Protein AF-A0A7C3M016-F1 (afdb_monomer_lite)

Radius of gyration: 26.87 Å; chains: 1; bounding box: 71×55×70 Å

pLDDT: mean 76.45, std 14.5, range [28.98, 94.62]

Secondary structure (DSSP, 8-state):
---SS-S------HHHHHHHHHHHH-SEE-HHHHHHHH---HHHHHHHHHHHHHTTSEEEES-GGG-EEEE---SS---EEEEEEETTEEEEEEEEETTEEEEEE-TT--SPPPTT--TTS-EEESS--HHHHTTSPPHHHHHHHHTT-SSGGGGGGG-TT-SSSEEEEEGGGGGG-------PPPHHHHHHHHH-S----S----EEES-HHHHTT--SS---S--SSS----EEEETTTTEEEE--

Foldseek 3Di:
DPDPDPPDPPPDDPVLVLQLVVCVVVQKDDLVVSCVVSVDDSVRVVVSLVVCVVVVQWDWDDDDPPIMIGGGDDDPQDQFKKQKDFLNHGQWIWTDGPQKIWTAGDPPDPDDDDPPGDNVDGDMDSADDPVQVVQAADDPNNVVQCVVPVHRVVCQQVDDCRPHRIHIDRPVCVVVDDDPPPPPQDCVRCVCVVVPPDPPCPDQQAAEPEDVCLVVVVDPDQQDPDGDPDRDHDWDADPVRRYIYGDD

Sequence (248 aa):
MHIYAQLTRSKMNQIETIILEFFENYPEAKIADIIEQTGIARRTLQKYLKLLVEQENLEVHGQGRGRYYRRVYQNKEELSHLAVLKNEMLIGKLTYGNGSYQFNYDKNYQGVDLLELSRASNNFSATLYPIFENLLPEYERRRKLLNNFSDPASILPTLDNVQGDFKFIPYYELFKYKSSQETRPVWHTVKHHILSENSYPNLWEYRLDISDEILEERSQEEHSSLSGYQHKIDIHVDFEKGVITEAK

Structure (mmCIF, N/CA/C/O backbone):
data_AF-A0A7C3M016-F1
#
_entry.id   AF-A0A7C3M016-F1
#
loop_
_atom_site.group_PDB
_atom_site.id
_atom_site.type_symbol
_atom_site.label_atom_id
_atom_site.label_alt_id
_atom_site.label_comp_id
_atom_site.label_asym_id
_atom_site.label_entity_id
_atom_site.label_seq_id
_atom_site.pdbx_PDB_ins_code
_atom_site.Cartn_x
_atom_site.Cartn_y
_atom_site.Cartn_z
_atom_site.occupancy
_atom_site.B_iso_or_equiv
_atom_site.auth_seq_id
_atom_site.auth_comp_id
_atom_site.auth_asym_id
_atom_site.auth_atom_id
_atom_site.pdbx_PDB_model_num
ATOM 1 N N . MET A 1 1 ? -6.875 33.046 -17.328 1.00 34.88 1 MET A N 1
ATOM 2 C CA . MET A 1 1 ? -5.404 33.074 -17.502 1.00 34.88 1 MET A CA 1
ATOM 3 C C . MET A 1 1 ? -4.986 31.673 -17.912 1.00 34.88 1 MET A C 1
ATOM 5 O O . MET A 1 1 ? -5.008 30.771 -17.091 1.00 34.88 1 MET A O 1
ATOM 9 N N . HIS A 1 2 ? -4.818 31.461 -19.214 1.00 37.59 2 HIS A N 1
ATOM 10 C CA . HIS A 1 2 ? -4.848 30.145 -19.861 1.00 37.59 2 HIS A CA 1
ATOM 11 C C . HIS A 1 2 ? -3.683 30.034 -20.850 1.00 37.59 2 HIS A C 1
ATOM 13 O O . HIS A 1 2 ? -3.869 29.855 -22.046 1.00 37.59 2 HIS A O 1
ATOM 19 N N . ILE A 1 3 ? -2.472 30.273 -20.352 1.00 36.03 3 ILE A N 1
ATOM 20 C CA . ILE A 1 3 ? -1.226 30.233 -21.121 1.00 36.03 3 ILE A CA 1
ATOM 21 C C . ILE A 1 3 ? -0.143 29.794 -20.125 1.00 36.03 3 ILE A C 1
ATOM 23 O O . ILE A 1 3 ? -0.121 30.338 -19.026 1.00 36.03 3 ILE A O 1
ATOM 27 N N . TYR A 1 4 ? 0.704 28.833 -20.515 1.00 28.98 4 TYR A N 1
ATOM 28 C CA . TYR A 1 4 ? 1.822 28.201 -19.773 1.00 28.98 4 TYR A CA 1
ATOM 29 C C . TYR A 1 4 ? 1.637 26.775 -19.219 1.00 28.98 4 TYR A C 1
ATOM 31 O O . TYR A 1 4 ? 2.109 26.462 -18.135 1.00 28.98 4 TYR A O 1
ATOM 39 N N . ALA A 1 5 ? 1.075 25.859 -20.015 1.00 29.66 5 ALA A N 1
ATOM 40 C CA . ALA A 1 5 ? 1.340 24.420 -19.831 1.00 29.66 5 ALA A CA 1
ATOM 41 C C . ALA A 1 5 ? 1.473 23.643 -21.162 1.00 29.66 5 ALA A C 1
ATOM 43 O O . ALA A 1 5 ? 1.118 22.472 -21.248 1.00 29.66 5 ALA A O 1
ATOM 44 N N . GLN A 1 6 ? 1.972 24.291 -22.224 1.00 31.69 6 GLN A N 1
ATOM 45 C CA . GLN A 1 6 ? 2.247 23.651 -23.528 1.00 31.69 6 GLN A CA 1
ATOM 46 C C . GLN A 1 6 ? 3.712 23.764 -24.002 1.00 31.69 6 GLN A C 1
ATOM 48 O O . GLN A 1 6 ? 4.013 23.582 -25.175 1.00 31.69 6 GLN A O 1
ATOM 53 N N . LEU A 1 7 ? 4.659 23.989 -23.096 1.00 30.70 7 LEU A N 1
ATOM 54 C CA . LEU A 1 7 ? 6.104 23.980 -23.368 1.00 30.70 7 LEU A CA 1
ATOM 55 C C . LEU A 1 7 ? 6.722 23.185 -22.208 1.00 30.70 7 LEU A C 1
ATOM 57 O O . LEU A 1 7 ? 6.627 23.651 -21.085 1.00 30.70 7 LEU A O 1
ATOM 61 N N . THR A 1 8 ? 7.243 21.961 -22.306 1.00 34.06 8 THR A N 1
ATOM 62 C CA . THR A 1 8 ? 7.981 21.268 -23.368 1.00 34.06 8 THR A CA 1
ATOM 63 C C . THR A 1 8 ? 7.910 19.747 -23.124 1.00 34.06 8 THR A C 1
ATOM 65 O O . THR A 1 8 ? 8.694 19.212 -22.346 1.00 34.06 8 THR A O 1
ATOM 68 N N . ARG A 1 9 ? 7.033 19.002 -23.812 1.00 39.75 9 ARG A N 1
ATOM 69 C CA . ARG A 1 9 ? 7.288 17.567 -24.055 1.00 39.75 9 ARG A CA 1
ATOM 70 C C . ARG A 1 9 ? 8.176 17.479 -25.291 1.00 39.75 9 ARG A C 1
ATOM 72 O O . ARG A 1 9 ? 7.687 17.349 -26.411 1.00 39.75 9 ARG A O 1
ATOM 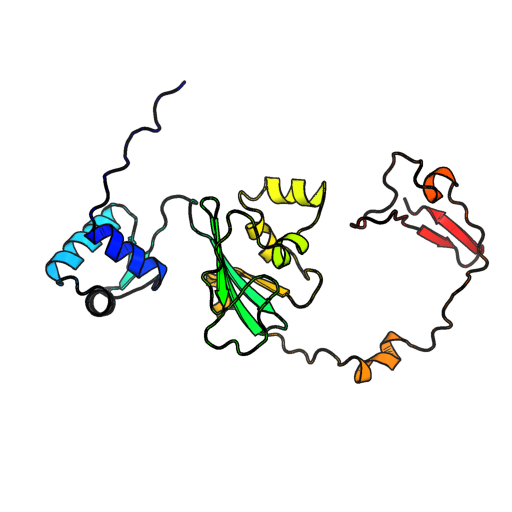79 N N . SER A 1 10 ? 9.487 17.611 -25.088 1.00 45.97 10 SER A N 1
ATOM 80 C CA . SER A 1 10 ? 10.438 17.110 -26.080 1.00 45.97 10 SER A CA 1
ATOM 81 C C . SER A 1 10 ? 10.132 15.625 -26.267 1.00 45.97 10 SER A C 1
ATOM 83 O O . SER A 1 10 ? 9.980 14.894 -25.290 1.00 45.97 10 SER A O 1
ATOM 85 N N . LYS A 1 11 ? 9.947 15.187 -27.510 1.00 53.50 11 LYS A N 1
ATOM 86 C CA . LYS A 1 11 ? 9.684 13.786 -27.839 1.00 53.50 11 LYS A CA 1
ATOM 87 C C . LYS A 1 11 ? 10.933 12.995 -27.422 1.00 53.50 11 LYS A C 1
ATOM 89 O O . LYS A 1 11 ? 11.939 13.069 -28.124 1.00 53.50 11 LYS A O 1
ATOM 94 N N . MET A 1 12 ? 10.895 12.337 -26.258 1.00 65.19 12 MET A N 1
ATOM 95 C CA . MET A 1 12 ? 12.036 11.576 -25.734 1.00 65.19 12 MET A CA 1
ATOM 96 C C . MET A 1 12 ? 12.528 10.586 -26.784 1.00 65.19 12 MET A C 1
ATOM 98 O O . MET A 1 12 ? 11.742 9.939 -27.484 1.00 65.19 12 MET A O 1
ATOM 102 N N . ASN A 1 13 ? 13.844 10.503 -26.920 1.00 79.88 13 ASN A N 1
ATOM 103 C CA . ASN A 1 13 ? 14.476 9.587 -27.848 1.00 79.88 13 ASN A CA 1
ATOM 104 C C . ASN A 1 13 ? 14.293 8.146 -27.348 1.00 79.88 13 ASN A C 1
ATOM 106 O O . ASN A 1 13 ? 14.403 7.889 -26.154 1.00 79.88 13 ASN A O 1
ATOM 110 N N . GLN A 1 14 ? 14.101 7.192 -28.260 1.00 75.25 14 GLN A N 1
ATOM 111 C CA . GLN A 1 14 ? 13.980 5.767 -27.936 1.00 75.25 14 GLN A CA 1
ATOM 112 C C . GLN A 1 14 ? 15.115 5.261 -27.026 1.00 75.25 14 GLN A C 1
ATOM 114 O O . GLN A 1 14 ? 14.880 4.444 -26.143 1.00 75.25 14 GLN A O 1
ATOM 119 N N . ILE A 1 15 ? 16.339 5.774 -27.195 1.00 75.06 15 ILE A N 1
ATOM 120 C CA . ILE A 1 15 ? 17.484 5.398 -26.350 1.00 75.06 15 ILE A CA 1
ATOM 121 C C . ILE A 1 15 ? 17.369 5.986 -24.934 1.00 75.06 15 ILE A C 1
ATOM 123 O O . ILE A 1 15 ? 17.751 5.325 -23.974 1.00 75.06 15 ILE A O 1
ATOM 127 N N . GLU A 1 16 ? 16.828 7.198 -24.785 1.00 78.56 16 GLU A N 1
ATOM 128 C CA . GLU A 1 16 ? 16.560 7.795 -23.468 1.00 78.56 16 GLU A CA 1
ATOM 129 C C . GLU A 1 16 ? 15.500 6.979 -22.726 1.00 78.56 16 GLU A C 1
ATOM 131 O O . GLU A 1 16 ? 15.692 6.662 -21.558 1.00 78.56 16 GLU A O 1
ATOM 136 N N . THR A 1 17 ? 14.435 6.567 -23.422 1.00 73.12 17 THR A N 1
ATOM 137 C CA . THR A 1 17 ? 13.380 5.708 -22.869 1.00 73.12 17 THR A CA 1
ATOM 138 C C . THR A 1 17 ? 13.932 4.371 -22.380 1.00 73.12 17 THR A C 1
ATOM 140 O O . THR A 1 17 ? 13.703 4.024 -21.230 1.00 73.12 17 THR A O 1
ATOM 143 N N . ILE A 1 18 ? 14.732 3.672 -23.194 1.00 75.38 18 ILE A N 1
ATOM 144 C CA . ILE A 1 18 ? 15.345 2.386 -22.808 1.00 75.38 18 ILE A CA 1
ATOM 145 C C . ILE A 1 18 ? 16.229 2.538 -21.562 1.00 75.38 18 ILE A C 1
ATOM 147 O O . ILE A 1 18 ? 16.220 1.682 -20.680 1.00 75.38 18 ILE A O 1
ATOM 151 N N . ILE A 1 19 ? 17.004 3.625 -21.473 1.00 81.25 19 ILE A N 1
ATOM 152 C CA . ILE A 1 19 ? 17.857 3.875 -20.305 1.00 81.25 19 ILE A CA 1
ATOM 153 C C . ILE A 1 19 ? 16.999 4.147 -19.067 1.00 81.25 19 ILE A C 1
ATOM 155 O O . ILE A 1 19 ? 17.292 3.596 -18.011 1.00 81.25 19 ILE A O 1
ATOM 159 N N . LEU A 1 20 ? 15.947 4.962 -19.173 1.00 78.19 20 LEU A N 1
ATOM 160 C CA . LEU A 1 20 ? 15.069 5.227 -18.032 1.00 78.19 20 LEU A CA 1
ATOM 161 C C . LEU A 1 20 ? 14.315 3.970 -17.582 1.00 78.19 20 LEU A C 1
ATOM 163 O O . LEU A 1 20 ? 14.327 3.681 -16.394 1.00 78.19 20 LEU A O 1
ATOM 167 N N . GLU A 1 21 ? 13.773 3.171 -18.504 1.00 72.12 21 GLU A N 1
ATOM 168 C CA . GLU A 1 21 ? 13.127 1.881 -18.200 1.00 72.12 21 GLU A CA 1
ATOM 169 C C . GLU A 1 21 ? 14.071 0.899 -17.490 1.00 72.12 21 GLU A C 1
ATOM 171 O O . GLU A 1 21 ? 13.662 0.162 -16.590 1.00 72.12 21 GLU A O 1
ATOM 176 N N . PHE A 1 22 ? 15.355 0.900 -17.855 1.00 80.00 22 PHE A N 1
ATOM 177 C CA . PHE A 1 22 ? 16.368 0.151 -17.118 1.00 80.00 22 PHE A CA 1
ATOM 178 C C . PHE A 1 22 ? 16.464 0.636 -15.659 1.00 80.00 22 PHE A C 1
ATOM 180 O O . PHE A 1 22 ? 16.466 -0.182 -14.737 1.00 80.00 22 PHE A O 1
ATOM 187 N N . PHE A 1 23 ? 16.487 1.952 -15.435 1.00 79.12 23 PHE A N 1
ATOM 188 C CA . PHE A 1 23 ? 16.574 2.536 -14.094 1.00 79.12 23 PHE A CA 1
ATOM 189 C C . PHE A 1 23 ? 15.311 2.341 -13.241 1.00 79.12 23 PHE A C 1
ATOM 191 O O . PHE A 1 23 ? 15.422 2.337 -12.017 1.00 79.12 23 PHE A O 1
ATOM 198 N N . GLU A 1 24 ? 14.147 2.084 -13.846 1.00 74.88 24 GLU A N 1
ATOM 199 C CA . GLU A 1 24 ? 12.937 1.683 -13.104 1.00 74.88 24 GLU A CA 1
ATOM 200 C C . GLU A 1 24 ? 13.112 0.326 -12.394 1.00 74.88 24 GLU A C 1
ATOM 202 O O . GLU A 1 24 ? 12.513 0.063 -11.350 1.00 74.88 24 GLU A O 1
ATOM 207 N N . ASN A 1 25 ? 13.968 -0.545 -12.938 1.00 67.06 25 ASN A N 1
ATOM 208 C CA . ASN A 1 25 ? 14.280 -1.854 -12.360 1.00 67.06 25 ASN A CA 1
ATOM 209 C C . ASN A 1 25 ? 15.568 -1.839 -11.525 1.00 67.06 25 ASN A C 1
ATOM 211 O O . ASN A 1 25 ? 15.701 -2.610 -10.572 1.00 67.06 25 ASN A O 1
ATOM 215 N N . TYR A 1 26 ? 16.501 -0.947 -11.864 1.00 77.12 26 TYR A N 1
ATOM 216 C CA . TYR A 1 26 ? 17.800 -0.793 -11.215 1.00 77.12 26 TYR A CA 1
ATOM 217 C C . TYR A 1 26 ? 18.040 0.687 -10.887 1.00 77.12 26 TYR A C 1
ATOM 219 O O . TYR A 1 26 ? 18.714 1.374 -11.654 1.00 77.12 26 TYR A O 1
ATOM 227 N N . PRO A 1 27 ? 17.520 1.195 -9.750 1.00 71.25 27 PRO A N 1
ATOM 228 C CA . PRO A 1 27 ? 17.538 2.629 -9.427 1.00 71.25 27 PRO A CA 1
ATOM 229 C C . PRO A 1 27 ? 18.934 3.264 -9.387 1.00 71.25 27 PRO A C 1
ATOM 231 O O . PRO A 1 27 ? 19.075 4.480 -9.535 1.00 71.25 27 PRO A O 1
ATOM 234 N N . GLU A 1 28 ? 19.967 2.438 -9.206 1.00 84.31 28 GLU A N 1
ATOM 235 C CA . GLU A 1 28 ? 21.375 2.808 -9.264 1.00 84.31 28 GLU A CA 1
ATOM 236 C C . GLU A 1 28 ? 22.153 1.796 -10.103 1.00 84.31 28 GLU A C 1
ATOM 238 O O . GLU A 1 28 ? 21.994 0.587 -9.929 1.00 84.31 28 GLU A O 1
ATOM 243 N N . ALA A 1 29 ? 23.029 2.277 -10.986 1.00 85.12 29 ALA A N 1
ATOM 244 C CA . ALA A 1 29 ? 23.825 1.397 -11.836 1.00 85.12 29 ALA A CA 1
ATOM 245 C C . ALA A 1 29 ? 25.117 2.043 -12.337 1.00 85.12 29 ALA A C 1
ATOM 247 O O . ALA A 1 29 ? 25.223 3.265 -12.513 1.00 85.12 29 ALA A O 1
ATOM 248 N N . LYS A 1 30 ? 26.118 1.206 -12.625 1.00 92.50 30 LYS A N 1
ATOM 249 C CA . LYS A 1 30 ? 27.329 1.616 -13.342 1.00 92.50 30 LYS A CA 1
ATOM 250 C C . LYS A 1 30 ? 27.130 1.434 -14.841 1.00 92.50 30 LYS A C 1
ATOM 252 O O . LYS A 1 30 ? 26.299 0.668 -15.309 1.00 92.50 30 LYS A O 1
ATOM 257 N N . ILE A 1 31 ? 27.988 2.094 -15.617 1.00 90.38 31 ILE A N 1
ATOM 258 C CA . ILE A 1 31 ? 27.998 1.973 -17.084 1.00 90.38 31 ILE A CA 1
ATOM 259 C C . ILE A 1 31 ? 28.119 0.512 -17.542 1.00 90.38 31 ILE A C 1
ATOM 261 O O . ILE A 1 31 ? 27.524 0.160 -18.551 1.00 90.38 31 ILE A O 1
ATOM 265 N N . ALA A 1 32 ? 28.890 -0.320 -16.834 1.00 88.56 32 ALA A N 1
ATOM 266 C CA . ALA A 1 32 ? 29.048 -1.731 -17.187 1.00 88.56 32 ALA A CA 1
ATOM 267 C C . ALA A 1 32 ? 27.707 -2.480 -17.128 1.00 88.56 32 ALA A C 1
ATOM 269 O O . ALA A 1 32 ? 27.329 -3.103 -18.115 1.00 88.56 32 ALA A O 1
ATOM 270 N N . ASP A 1 33 ? 26.971 -2.308 -16.028 1.00 87.06 33 ASP A N 1
ATOM 271 C CA . ASP A 1 33 ? 25.685 -2.966 -15.778 1.00 87.06 33 ASP A CA 1
ATOM 272 C C . ASP A 1 33 ? 24.633 -2.530 -16.810 1.00 87.06 33 ASP A C 1
ATOM 274 O O . ASP A 1 33 ? 23.901 -3.349 -17.362 1.00 87.06 33 ASP A O 1
ATOM 278 N N . ILE A 1 34 ? 24.611 -1.234 -17.147 1.00 86.94 34 ILE A N 1
ATOM 279 C CA . ILE A 1 34 ? 23.687 -0.699 -18.154 1.00 86.94 34 ILE A CA 1
ATOM 280 C C . ILE A 1 34 ? 24.013 -1.269 -19.541 1.00 86.94 34 ILE A C 1
ATOM 282 O O . ILE A 1 34 ? 23.100 -1.636 -20.275 1.00 86.94 34 ILE A O 1
ATOM 286 N N . ILE A 1 35 ? 25.294 -1.366 -19.926 1.00 87.62 35 ILE A N 1
ATOM 287 C CA . ILE A 1 35 ? 25.694 -1.933 -21.230 1.00 87.62 35 ILE A CA 1
ATOM 288 C C . ILE A 1 35 ? 25.286 -3.401 -21.327 1.00 87.62 35 ILE A C 1
ATOM 290 O O . ILE A 1 35 ? 24.755 -3.809 -22.357 1.00 87.62 35 ILE A O 1
ATOM 294 N N . GLU A 1 36 ? 25.536 -4.176 -20.273 1.00 84.62 36 GLU A N 1
ATOM 295 C CA . GLU A 1 36 ? 25.228 -5.606 -20.234 1.00 84.62 36 GLU A CA 1
ATOM 296 C C . GLU A 1 36 ? 23.729 -5.868 -20.414 1.00 84.62 36 GLU A C 1
ATOM 298 O O . GLU A 1 36 ? 23.350 -6.748 -21.181 1.00 84.62 36 GLU A O 1
ATOM 303 N N . GLN A 1 37 ? 22.881 -5.063 -19.770 1.00 78.25 37 GLN A N 1
ATOM 304 C CA . GLN A 1 37 ? 21.431 -5.276 -19.760 1.00 78.25 37 GLN A CA 1
ATOM 305 C C . GLN A 1 37 ? 20.693 -4.612 -20.930 1.00 78.25 37 GLN A C 1
ATOM 307 O O . GLN A 1 37 ? 19.668 -5.116 -21.376 1.00 78.25 37 GLN A O 1
ATOM 312 N N . THR A 1 38 ? 21.192 -3.486 -21.449 1.00 78.31 38 THR A N 1
ATOM 313 C CA . THR A 1 38 ? 20.514 -2.741 -22.532 1.00 78.31 38 THR A CA 1
ATOM 314 C C . THR A 1 38 ? 21.109 -2.995 -23.917 1.00 78.31 38 THR A C 1
ATOM 316 O O . THR A 1 38 ? 20.499 -2.638 -24.923 1.00 78.31 38 THR A O 1
ATOM 319 N N . GLY A 1 39 ? 22.323 -3.552 -24.002 1.00 80.38 39 GLY A N 1
ATOM 320 C CA . GLY A 1 39 ? 23.049 -3.740 -25.263 1.00 80.38 39 GLY A CA 1
ATOM 321 C C . GLY A 1 39 ? 23.492 -2.436 -25.945 1.00 80.38 39 GLY A C 1
ATOM 322 O O . GLY A 1 39 ? 24.003 -2.463 -27.068 1.00 80.38 39 GLY A O 1
ATOM 323 N N . ILE A 1 40 ? 23.319 -1.276 -25.300 1.00 84.94 40 ILE A N 1
ATOM 324 C CA . ILE A 1 40 ? 23.659 0.026 -25.880 1.00 84.94 40 ILE A CA 1
ATOM 325 C C . ILE A 1 40 ? 25.183 0.187 -25.939 1.00 84.94 40 ILE A C 1
ATOM 327 O O . ILE A 1 40 ? 25.893 0.066 -24.940 1.00 84.94 40 ILE A O 1
ATOM 331 N N . ALA A 1 41 ? 25.706 0.548 -27.114 1.00 89.31 41 ALA A N 1
ATOM 332 C CA . ALA A 1 41 ? 27.132 0.802 -27.292 1.00 89.31 41 ALA A CA 1
ATOM 333 C C . ALA A 1 41 ? 27.642 1.902 -26.340 1.00 89.31 41 ALA A C 1
ATOM 335 O O . ALA A 1 41 ? 27.052 2.979 -26.232 1.00 89.31 41 ALA A O 1
ATOM 336 N N . ARG A 1 42 ? 28.802 1.675 -25.709 1.00 89.19 42 ARG A N 1
ATOM 337 C CA . ARG A 1 42 ? 29.361 2.537 -24.647 1.00 89.19 42 ARG A CA 1
ATOM 338 C C . ARG A 1 42 ? 29.385 4.030 -24.982 1.00 89.19 42 ARG A C 1
ATOM 340 O O . ARG A 1 42 ? 29.038 4.851 -24.139 1.00 89.19 42 ARG A O 1
ATOM 347 N N . ARG A 1 43 ? 29.794 4.389 -26.203 1.00 89.38 43 ARG A N 1
ATOM 348 C CA . ARG A 1 43 ? 29.878 5.791 -26.650 1.00 89.38 43 ARG A CA 1
ATOM 349 C C . ARG A 1 43 ? 28.495 6.444 -26.740 1.00 89.38 43 ARG A C 1
ATOM 351 O O . ARG A 1 43 ? 28.337 7.600 -26.359 1.00 89.38 43 ARG A O 1
ATOM 358 N N . THR A 1 44 ? 27.506 5.688 -27.209 1.00 84.19 44 THR A N 1
ATOM 359 C CA . THR A 1 44 ? 26.103 6.103 -27.281 1.00 84.19 44 THR A CA 1
ATOM 360 C C . THR A 1 44 ? 25.531 6.257 -25.877 1.00 84.19 44 THR A C 1
ATOM 362 O O . THR A 1 44 ? 25.010 7.319 -25.551 1.00 84.19 44 THR A O 1
ATOM 365 N N . LEU A 1 45 ? 25.732 5.267 -25.006 1.00 89.62 45 LEU A N 1
ATOM 366 C CA . LEU A 1 45 ? 25.275 5.318 -23.619 1.00 89.62 45 LEU A CA 1
ATOM 367 C C . LEU A 1 45 ? 25.849 6.530 -22.869 1.00 89.62 45 LEU A C 1
ATOM 369 O O . LEU A 1 45 ? 25.107 7.260 -22.229 1.00 89.62 45 LEU A O 1
ATOM 373 N N . GLN A 1 46 ? 27.150 6.803 -22.986 1.00 92.75 46 GLN A N 1
ATOM 374 C CA . GLN A 1 46 ? 27.774 7.960 -22.331 1.00 92.75 46 GLN A CA 1
ATOM 375 C C . GLN A 1 46 ? 27.182 9.298 -22.786 1.00 92.75 46 GLN A C 1
ATOM 377 O O . GLN A 1 46 ? 27.010 10.195 -21.962 1.00 92.75 46 GLN A O 1
ATOM 382 N N . LYS A 1 47 ? 26.857 9.429 -24.079 1.00 93.19 47 LYS A N 1
ATOM 383 C CA . LYS A 1 47 ? 26.177 10.612 -24.616 1.00 93.19 47 LYS A CA 1
ATOM 384 C C . LYS A 1 47 ? 24.806 10.789 -23.960 1.00 93.19 47 LYS A C 1
ATOM 386 O O . LYS A 1 47 ? 24.513 11.877 -23.478 1.00 93.19 47 LYS A O 1
ATOM 391 N N . TYR A 1 48 ? 23.990 9.737 -23.927 1.00 89.81 48 TYR A N 1
ATOM 392 C CA . TYR A 1 48 ? 22.626 9.821 -23.400 1.00 89.81 48 TYR A CA 1
ATOM 393 C C . TYR A 1 48 ? 22.567 9.906 -21.876 1.00 89.81 48 TYR A C 1
ATOM 395 O O . TYR A 1 48 ? 21.750 10.650 -21.360 1.00 89.81 48 TYR A O 1
ATOM 403 N N . LEU A 1 49 ? 23.482 9.268 -21.144 1.00 91.69 49 LEU A N 1
ATOM 404 C CA . LEU A 1 49 ? 23.617 9.484 -19.701 1.00 91.69 49 LEU A CA 1
ATOM 405 C C . LEU A 1 49 ? 23.976 10.937 -19.386 1.00 91.69 49 LEU A C 1
ATOM 407 O O . LEU A 1 49 ? 23.467 11.491 -18.423 1.00 91.69 49 LEU A O 1
ATOM 411 N N . LYS A 1 50 ? 24.834 11.571 -20.196 1.00 92.81 50 LYS A N 1
ATOM 412 C CA . LYS A 1 50 ? 25.136 12.997 -20.035 1.00 92.81 50 LYS A CA 1
ATOM 413 C C . LYS A 1 50 ? 23.887 13.855 -20.258 1.00 92.81 50 LYS A C 1
ATOM 415 O O . LYS A 1 50 ? 23.616 14.712 -19.430 1.00 92.81 50 LYS A O 1
ATOM 420 N N . LEU A 1 51 ? 23.129 13.586 -21.323 1.00 89.31 51 LEU A N 1
ATOM 421 C CA . LEU A 1 51 ? 21.874 14.289 -21.617 1.00 89.31 51 LEU A CA 1
ATOM 422 C C . LEU A 1 51 ? 20.842 14.107 -20.500 1.00 89.31 51 LEU A C 1
ATOM 424 O O . LEU A 1 51 ? 20.265 15.084 -20.048 1.00 89.31 51 LEU A O 1
ATOM 428 N N . LEU A 1 52 ? 20.654 12.881 -20.010 1.00 84.81 52 LEU A N 1
ATOM 429 C CA . LEU A 1 52 ? 19.717 12.582 -18.927 1.00 84.81 52 LEU A CA 1
ATOM 430 C C . LEU A 1 52 ? 20.134 13.231 -17.599 1.00 84.81 52 LEU A C 1
ATOM 432 O O . LEU A 1 52 ? 19.269 13.611 -16.823 1.00 84.81 52 LEU A O 1
ATOM 436 N N . VAL A 1 53 ? 21.434 13.404 -17.344 1.00 88.12 53 VAL A N 1
ATOM 437 C CA . VAL A 1 53 ? 21.923 14.181 -16.191 1.00 88.12 53 VAL A CA 1
ATOM 438 C C . VAL A 1 53 ? 21.691 15.681 -16.389 1.00 88.12 53 VAL A C 1
ATOM 440 O O . VAL A 1 53 ? 21.261 16.357 -15.465 1.00 88.12 53 VAL A O 1
ATOM 443 N N . GLU A 1 54 ? 21.941 16.212 -17.590 1.00 88.69 54 GLU A N 1
ATOM 444 C CA . GLU A 1 54 ? 21.660 17.618 -17.934 1.00 88.69 54 GLU A CA 1
ATOM 445 C C . GLU A 1 54 ? 20.157 17.945 -17.873 1.00 88.69 54 GLU A C 1
ATOM 447 O O . GLU A 1 54 ? 19.786 19.071 -17.565 1.00 88.69 54 GLU A O 1
ATOM 452 N N . GLN A 1 55 ? 19.301 16.957 -18.141 1.00 79.94 55 GLN A N 1
ATOM 453 C CA . GLN A 1 55 ? 17.845 17.028 -17.991 1.00 79.94 55 GLN A CA 1
ATOM 454 C C . GLN A 1 55 ? 17.377 16.754 -16.551 1.00 79.94 55 GLN A C 1
ATOM 456 O O . GLN A 1 55 ? 16.180 16.650 -16.333 1.00 79.94 55 GLN A O 1
ATOM 461 N N . GLU A 1 56 ? 18.298 16.564 -15.600 1.00 80.00 56 GLU A N 1
ATOM 462 C CA . GLU A 1 56 ? 18.051 16.162 -14.203 1.00 80.00 56 GLU A CA 1
ATOM 463 C C . GLU A 1 56 ? 17.138 14.925 -14.046 1.00 80.00 56 GLU A C 1
ATOM 465 O O . GLU A 1 56 ? 16.482 14.725 -13.033 1.00 80.00 56 GLU A O 1
ATOM 470 N N . ASN A 1 57 ? 17.148 14.032 -15.038 1.00 71.50 57 ASN A N 1
ATOM 471 C CA . ASN A 1 57 ? 16.552 12.702 -14.942 1.00 71.50 57 ASN A CA 1
ATOM 472 C C . ASN A 1 57 ? 17.472 11.701 -14.228 1.00 71.50 57 ASN A C 1
ATOM 474 O O . ASN A 1 57 ? 17.006 10.661 -13.762 1.00 71.50 57 ASN A O 1
ATOM 478 N N . LEU A 1 58 ? 18.777 11.976 -14.163 1.00 83.62 58 LEU A N 1
ATOM 479 C CA . LEU A 1 58 ? 19.771 11.160 -13.470 1.00 83.62 58 LEU A CA 1
ATOM 480 C C . LEU A 1 58 ? 20.738 12.043 -12.669 1.00 83.62 58 LEU A C 1
ATOM 482 O O . LEU A 1 58 ? 21.097 13.138 -13.088 1.00 83.62 58 LEU A O 1
ATOM 486 N N . GLU A 1 59 ? 21.259 11.502 -11.578 1.00 85.38 59 GLU A N 1
ATOM 487 C CA . GLU A 1 59 ? 22.345 12.063 -10.781 1.00 85.38 59 GLU A CA 1
ATOM 488 C C . GLU A 1 59 ? 23.610 11.222 -10.948 1.00 85.38 59 GLU A C 1
ATOM 490 O O . GLU A 1 59 ? 23.564 10.016 -11.204 1.00 85.38 59 GLU A O 1
ATOM 495 N N . VAL A 1 60 ? 24.768 11.866 -10.804 1.00 90.44 60 VAL A N 1
ATOM 496 C CA . VAL A 1 60 ? 26.074 11.205 -10.874 1.00 90.44 60 VAL A CA 1
ATOM 497 C C . VAL A 1 60 ? 26.681 11.149 -9.486 1.00 90.44 60 VAL A C 1
ATOM 499 O O . VAL A 1 60 ? 26.886 12.181 -8.850 1.00 90.44 60 VAL A O 1
ATOM 502 N N . HIS A 1 61 ? 27.084 9.954 -9.069 1.00 83.38 61 HIS A N 1
ATOM 503 C CA . HIS A 1 61 ? 27.773 9.738 -7.806 1.00 83.38 61 HIS A CA 1
ATOM 504 C C . HIS A 1 61 ? 29.109 9.013 -8.013 1.00 83.38 61 HIS A C 1
ATOM 506 O O . HIS A 1 61 ? 29.295 8.239 -8.956 1.00 83.38 61 HIS A O 1
ATOM 512 N N . GLY A 1 62 ? 30.057 9.266 -7.107 1.00 82.50 62 GLY A N 1
ATOM 513 C CA . GLY A 1 62 ? 31.406 8.696 -7.152 1.00 82.50 62 GLY A CA 1
ATOM 514 C C . GLY A 1 62 ? 32.323 9.313 -8.220 1.00 82.50 62 GLY A C 1
ATOM 515 O O . GLY A 1 62 ? 31.931 10.181 -8.999 1.00 82.50 62 GLY A O 1
ATOM 516 N N . GLN A 1 63 ? 33.583 8.864 -8.254 1.00 74.62 63 GLN A N 1
ATOM 517 C CA . GLN A 1 63 ? 34.606 9.338 -9.197 1.00 74.62 63 GLN A CA 1
ATOM 518 C C . GLN A 1 63 ? 35.395 8.177 -9.825 1.00 74.62 63 GLN A C 1
ATOM 520 O O . GLN A 1 63 ? 35.541 7.099 -9.242 1.00 74.62 63 GLN A O 1
ATOM 525 N N . GLY A 1 64 ? 35.913 8.391 -11.040 1.00 74.38 64 GLY A N 1
ATOM 526 C CA . GLY A 1 64 ? 36.750 7.417 -11.748 1.00 74.38 64 GLY A CA 1
ATOM 527 C C . GLY A 1 64 ? 36.056 6.066 -11.964 1.00 74.38 64 GLY A C 1
ATOM 528 O O . GLY A 1 64 ? 34.979 5.999 -12.554 1.00 74.38 64 GLY A O 1
ATOM 529 N N . ARG A 1 65 ? 36.675 4.977 -11.484 1.00 72.00 65 ARG A N 1
ATOM 530 C CA . ARG A 1 65 ? 36.133 3.603 -11.577 1.00 72.00 65 ARG A CA 1
ATOM 531 C C . ARG A 1 65 ? 34.923 3.353 -10.665 1.00 72.00 65 ARG A C 1
ATOM 533 O O . ARG A 1 65 ? 34.213 2.375 -10.870 1.00 72.00 65 ARG A O 1
ATOM 540 N N . GLY A 1 66 ? 34.691 4.221 -9.679 1.00 77.38 66 GLY A N 1
ATOM 541 C CA . GLY A 1 66 ? 33.552 4.152 -8.761 1.00 77.38 66 GLY A CA 1
ATOM 542 C C . GLY A 1 66 ? 32.343 4.973 -9.207 1.00 77.38 66 GLY A C 1
ATOM 543 O O . GLY A 1 66 ? 31.417 5.125 -8.422 1.00 77.38 66 GLY A O 1
ATOM 544 N N . ARG A 1 67 ? 32.354 5.536 -10.423 1.00 85.12 67 ARG A N 1
ATOM 545 C CA . ARG A 1 67 ? 31.254 6.363 -10.929 1.00 85.12 67 ARG A CA 1
ATOM 546 C C . ARG A 1 67 ? 30.012 5.514 -11.219 1.00 85.12 67 ARG A C 1
ATOM 548 O O . ARG A 1 67 ? 30.091 4.569 -12.006 1.00 85.12 67 ARG A O 1
ATOM 555 N N . TYR A 1 68 ? 28.883 5.894 -10.636 1.00 88.00 68 TYR A N 1
ATOM 556 C CA . TYR A 1 68 ? 27.566 5.312 -10.887 1.00 88.00 68 TYR A CA 1
ATOM 557 C C . TYR A 1 68 ? 26.521 6.412 -11.084 1.00 88.00 68 TYR A C 1
ATOM 559 O O . TYR A 1 68 ? 26.771 7.588 -10.807 1.00 88.00 68 TYR A O 1
ATOM 567 N N . TYR A 1 69 ? 25.381 6.020 -11.636 1.00 88.50 69 TYR A N 1
ATOM 568 C CA . TYR A 1 69 ? 24.268 6.901 -11.954 1.00 88.50 69 TYR A CA 1
ATOM 569 C C . TYR A 1 69 ? 23.059 6.468 -11.135 1.00 88.50 69 TYR A C 1
ATOM 571 O O . TYR A 1 69 ? 22.862 5.268 -10.936 1.00 88.50 69 TYR A O 1
ATOM 579 N N . ARG A 1 70 ? 22.282 7.438 -10.660 1.00 82.12 70 ARG A N 1
ATOM 580 C CA . ARG A 1 70 ? 21.046 7.227 -9.902 1.00 82.12 70 ARG A CA 1
ATOM 581 C C . ARG A 1 70 ? 19.895 7.924 -10.609 1.00 82.12 70 ARG A C 1
ATOM 583 O O . ARG A 1 70 ? 20.087 9.022 -11.123 1.00 82.12 70 ARG A O 1
ATOM 590 N N . ARG A 1 71 ? 18.713 7.315 -10.629 1.00 80.56 71 ARG A N 1
ATOM 591 C CA . ARG A 1 71 ? 17.500 7.953 -11.157 1.00 80.56 71 ARG A CA 1
ATOM 592 C C . ARG A 1 71 ? 17.065 9.134 -10.286 1.00 80.56 71 ARG A C 1
ATOM 594 O O . ARG A 1 71 ? 16.959 8.993 -9.073 1.00 80.56 71 ARG A O 1
ATOM 601 N N . VAL A 1 72 ? 16.810 10.276 -10.922 1.00 67.31 72 VAL A N 1
ATOM 602 C CA . VAL A 1 72 ? 16.263 11.489 -10.300 1.00 67.31 72 VAL A CA 1
ATOM 603 C C . VAL A 1 72 ? 14.899 11.745 -10.898 1.00 67.31 72 VAL A C 1
ATOM 605 O O . VAL A 1 72 ? 14.761 11.870 -12.110 1.00 67.31 72 VAL A O 1
ATOM 608 N N . TYR A 1 73 ? 13.883 11.804 -10.057 1.00 59.28 73 TYR A N 1
ATOM 609 C CA . TYR A 1 73 ? 12.511 11.970 -10.494 1.00 59.28 73 TYR A CA 1
ATOM 610 C C . TYR A 1 73 ? 12.132 13.452 -10.384 1.00 59.28 73 TYR A C 1
ATOM 612 O O . TYR A 1 73 ? 11.908 13.992 -9.301 1.00 59.28 73 TYR A O 1
ATOM 620 N N . GLN A 1 74 ? 12.123 14.142 -11.525 1.00 49.94 74 GLN A N 1
ATOM 621 C CA . GLN A 1 74 ? 11.606 15.502 -11.625 1.00 49.94 74 GLN A CA 1
ATOM 622 C C . GLN A 1 74 ? 10.078 15.449 -11.714 1.00 49.94 74 GLN A C 1
ATOM 624 O O . GLN A 1 74 ? 9.531 14.975 -12.706 1.00 49.94 74 GLN A O 1
ATOM 629 N N . ASN A 1 75 ? 9.413 15.990 -10.694 1.00 44.91 75 ASN A N 1
ATOM 630 C CA . ASN A 1 75 ? 7.969 15.960 -10.429 1.00 44.91 75 ASN A CA 1
ATOM 631 C C . ASN A 1 75 ? 7.458 14.662 -9.787 1.00 44.91 75 ASN A C 1
ATOM 633 O O . ASN A 1 75 ? 7.665 13.564 -10.290 1.00 44.91 75 ASN A O 1
ATOM 637 N N . LYS A 1 76 ? 6.699 14.841 -8.696 1.00 42.72 76 LYS A N 1
ATOM 638 C CA . LYS A 1 76 ? 5.843 13.855 -8.013 1.00 42.72 76 LYS A CA 1
ATOM 639 C C . LYS A 1 76 ? 4.704 13.331 -8.918 1.00 42.72 76 LYS A C 1
ATOM 641 O O . LYS A 1 76 ? 3.534 13.412 -8.561 1.00 42.72 76 LYS A O 1
ATOM 646 N N . GLU A 1 77 ? 5.036 12.801 -10.086 1.00 46.47 77 GLU A N 1
ATOM 647 C CA . GLU A 1 77 ? 4.189 11.903 -10.887 1.00 46.47 77 GLU A CA 1
ATOM 648 C C . GLU A 1 77 ? 4.852 10.513 -10.942 1.00 46.47 77 GLU A C 1
ATOM 650 O O . GLU A 1 77 ? 4.859 9.816 -11.956 1.00 46.47 77 GLU A O 1
ATOM 655 N N . GLU A 1 78 ? 5.472 10.133 -9.821 1.00 56.69 78 GLU A N 1
ATOM 656 C CA . GLU A 1 78 ? 6.125 8.850 -9.614 1.00 56.69 78 GLU A CA 1
ATOM 657 C C . GLU A 1 78 ? 5.073 7.766 -9.414 1.00 56.69 78 GLU A C 1
ATOM 659 O O . GLU A 1 78 ? 4.203 7.863 -8.540 1.00 56.69 78 GLU A O 1
ATOM 664 N N . LEU A 1 79 ? 5.204 6.689 -10.188 1.00 63.88 79 LEU A N 1
ATOM 665 C CA . LEU A 1 79 ? 4.672 5.412 -9.753 1.00 63.88 79 LEU A CA 1
ATOM 666 C C . LEU A 1 79 ? 5.260 5.124 -8.369 1.00 63.88 79 LEU A C 1
ATOM 668 O O . LEU A 1 79 ? 6.453 4.892 -8.203 1.00 63.88 79 LEU A O 1
ATOM 672 N N . SER A 1 80 ? 4.407 5.178 -7.363 1.00 82.62 80 SER A N 1
ATOM 673 C CA . SER A 1 80 ? 4.747 4.872 -5.991 1.00 82.62 80 SER A CA 1
ATOM 674 C C . SER A 1 80 ? 4.774 3.362 -5.799 1.00 82.62 80 SER A C 1
ATOM 676 O O . SER A 1 80 ? 4.076 2.600 -6.476 1.00 82.62 80 SER A O 1
ATOM 678 N N . HIS A 1 81 ? 5.612 2.912 -4.870 1.00 87.94 81 HIS A N 1
ATOM 679 C CA . HIS A 1 81 ? 5.863 1.498 -4.644 1.00 87.94 81 HIS A CA 1
ATOM 680 C C . HIS A 1 81 ? 5.760 1.153 -3.166 1.00 87.94 81 HIS A C 1
ATOM 682 O O . HIS A 1 81 ? 6.489 1.702 -2.338 1.00 87.94 81 HIS A O 1
ATOM 688 N N . LEU A 1 82 ? 4.922 0.171 -2.852 1.00 91.12 82 LEU A N 1
ATOM 689 C CA . LEU A 1 82 ? 4.791 -0.402 -1.520 1.00 91.12 82 LEU A CA 1
ATOM 690 C C . LEU A 1 82 ? 5.210 -1.865 -1.549 1.00 91.12 82 LEU A C 1
ATOM 692 O O . LEU A 1 82 ? 4.746 -2.651 -2.376 1.00 91.12 82 LEU A O 1
ATOM 696 N N . ALA A 1 83 ? 6.078 -2.234 -0.618 1.00 90.44 83 ALA A N 1
ATOM 697 C CA . ALA A 1 83 ? 6.249 -3.615 -0.218 1.00 90.44 83 ALA A CA 1
ATOM 698 C C . ALA A 1 83 ? 5.006 -4.036 0.571 1.00 90.44 83 ALA A C 1
ATOM 700 O O . ALA A 1 83 ? 4.625 -3.369 1.535 1.00 90.44 83 ALA A O 1
ATOM 701 N N . VAL A 1 84 ? 4.383 -5.133 0.153 1.00 92.62 84 VAL A N 1
ATOM 702 C CA . VAL A 1 84 ? 3.238 -5.732 0.835 1.00 92.62 84 VAL A CA 1
ATOM 703 C C . VAL A 1 84 ? 3.743 -6.934 1.607 1.00 92.62 84 VAL A C 1
ATOM 705 O O . VAL A 1 84 ? 4.282 -7.882 1.029 1.00 92.62 84 VAL A O 1
ATOM 708 N N . LEU A 1 85 ? 3.577 -6.887 2.920 1.00 89.25 85 LEU A N 1
ATOM 709 C CA . LEU A 1 85 ? 3.908 -7.971 3.823 1.00 89.25 85 LEU A CA 1
ATOM 710 C C . LEU A 1 85 ? 2.625 -8.564 4.392 1.00 89.25 85 LEU A C 1
ATOM 712 O O . LEU A 1 85 ? 1.672 -7.840 4.669 1.00 89.25 85 LEU A O 1
ATOM 716 N N . LYS A 1 86 ? 2.618 -9.880 4.588 1.00 86.62 86 LYS A N 1
ATOM 717 C CA . LYS A 1 86 ? 1.576 -10.605 5.313 1.00 86.62 86 LYS A CA 1
ATOM 718 C C . LYS A 1 86 ? 2.246 -11.515 6.330 1.00 86.62 86 LYS A C 1
ATOM 720 O O . LYS A 1 86 ? 3.107 -12.300 5.949 1.00 86.62 86 LYS A O 1
ATOM 725 N N . ASN A 1 87 ? 1.872 -11.427 7.604 1.00 81.56 87 ASN A N 1
ATOM 726 C CA . ASN A 1 87 ? 2.538 -12.166 8.687 1.00 81.56 87 ASN A CA 1
ATOM 727 C C . ASN A 1 87 ? 4.057 -11.934 8.715 1.00 81.56 87 ASN A C 1
ATOM 729 O O . ASN A 1 87 ? 4.835 -12.881 8.792 1.00 81.56 87 ASN A O 1
ATOM 733 N N . GLU A 1 88 ? 4.477 -10.670 8.593 1.00 82.62 88 GLU A N 1
ATOM 734 C CA . GLU A 1 88 ? 5.891 -10.256 8.531 1.00 82.62 88 GLU A CA 1
ATOM 735 C C . GLU A 1 88 ? 6.690 -10.853 7.346 1.00 82.62 88 GLU A C 1
ATOM 737 O O . GLU A 1 88 ? 7.897 -10.641 7.232 1.00 82.62 88 GLU A O 1
ATOM 742 N N . MET A 1 89 ? 6.034 -11.579 6.433 1.00 84.69 89 MET A N 1
ATOM 743 C CA . MET A 1 89 ? 6.624 -12.130 5.217 1.00 84.69 89 MET A CA 1
ATOM 744 C C . MET A 1 89 ? 6.309 -11.217 4.038 1.00 84.69 89 MET A C 1
ATOM 746 O O . MET A 1 89 ? 5.147 -10.899 3.792 1.00 84.69 89 MET A O 1
ATOM 750 N N . LEU A 1 90 ? 7.333 -10.827 3.279 1.00 89.12 90 LEU A N 1
ATOM 751 C CA . LEU A 1 90 ? 7.144 -10.131 2.010 1.00 89.12 90 LEU A CA 1
ATOM 752 C C . LEU A 1 90 ? 6.390 -11.043 1.037 1.00 89.12 90 LEU A C 1
ATOM 754 O O . LEU A 1 90 ? 6.875 -12.118 0.688 1.00 89.12 90 LEU A O 1
ATOM 758 N N . ILE A 1 91 ? 5.213 -10.604 0.600 1.00 91.75 91 ILE A N 1
ATOM 759 C CA . ILE A 1 91 ? 4.396 -11.349 -0.361 1.00 91.75 91 ILE A CA 1
ATOM 760 C C . ILE A 1 91 ? 4.459 -10.753 -1.766 1.00 91.75 91 ILE A C 1
ATOM 762 O O . ILE A 1 91 ? 4.238 -11.470 -2.739 1.00 91.75 91 ILE A O 1
ATOM 766 N N . GLY A 1 92 ? 4.761 -9.458 -1.895 1.00 91.69 92 GLY A N 1
ATOM 767 C CA . GLY A 1 92 ? 4.817 -8.792 -3.191 1.00 91.69 92 GLY A CA 1
ATOM 768 C C . GLY A 1 92 ? 5.000 -7.281 -3.131 1.00 91.69 92 GLY A C 1
ATOM 769 O O . GLY A 1 92 ? 5.226 -6.693 -2.072 1.00 91.69 92 GLY A O 1
ATOM 770 N N . LYS A 1 93 ? 4.905 -6.659 -4.305 1.00 93.81 93 LYS A N 1
ATOM 771 C CA . LYS A 1 93 ? 5.046 -5.224 -4.552 1.00 93.81 93 LYS A CA 1
ATOM 772 C C . LYS A 1 93 ? 3.753 -4.685 -5.161 1.00 93.81 93 LYS A C 1
ATOM 774 O O . LYS A 1 93 ? 3.336 -5.148 -6.224 1.00 93.81 93 LYS A O 1
ATOM 779 N N . LEU A 1 94 ? 3.162 -3.687 -4.509 1.00 94.62 94 LEU A N 1
ATOM 780 C CA . LEU A 1 94 ? 2.086 -2.864 -5.053 1.00 94.62 94 LEU A CA 1
ATOM 781 C C . LEU A 1 94 ? 2.698 -1.601 -5.667 1.00 94.62 94 LEU A C 1
ATOM 783 O O . LEU A 1 94 ? 3.349 -0.819 -4.978 1.00 94.62 94 LEU A O 1
ATOM 787 N N . THR A 1 95 ? 2.484 -1.410 -6.960 1.00 91.44 95 THR A N 1
ATOM 788 C CA . THR A 1 95 ? 2.836 -0.199 -7.699 1.00 91.44 95 THR A CA 1
ATOM 789 C C . THR A 1 95 ? 1.561 0.573 -8.000 1.00 91.44 95 THR A C 1
ATOM 791 O O . THR A 1 95 ? 0.586 -0.030 -8.445 1.00 91.44 95 THR A O 1
ATOM 794 N N . TYR A 1 96 ? 1.552 1.882 -7.779 1.00 87.31 96 TYR A N 1
ATOM 795 C CA . TYR A 1 96 ? 0.388 2.720 -8.058 1.00 87.31 96 TYR A CA 1
ATOM 796 C C . TYR A 1 96 ? 0.792 4.124 -8.498 1.00 87.31 96 TYR A C 1
ATOM 798 O O . TYR A 1 96 ? 1.869 4.601 -8.157 1.00 87.31 96 TYR A O 1
ATOM 806 N N . GLY A 1 97 ? -0.065 4.780 -9.268 1.00 78.06 97 GLY A N 1
ATOM 807 C CA . GLY A 1 97 ? 0.174 6.104 -9.838 1.00 78.06 97 GLY A CA 1
ATOM 808 C C . GLY A 1 97 ? -0.297 6.167 -11.288 1.00 78.06 97 GLY A C 1
ATOM 809 O O . GLY A 1 97 ? -0.568 5.142 -11.919 1.00 78.06 97 GLY A O 1
ATOM 810 N N . ASN A 1 98 ? -0.437 7.381 -11.824 1.00 69.19 98 ASN A N 1
ATOM 811 C CA . ASN A 1 98 ? -0.924 7.615 -13.191 1.00 69.19 98 ASN A CA 1
ATOM 812 C C . ASN A 1 98 ? -2.285 6.948 -13.497 1.00 69.19 98 ASN A C 1
ATOM 814 O O . ASN A 1 98 ? -2.546 6.555 -14.632 1.00 69.19 98 ASN A O 1
ATOM 818 N N . GLY A 1 99 ? -3.153 6.808 -12.486 1.00 70.38 99 GLY A N 1
ATOM 819 C CA . GLY A 1 99 ? -4.485 6.206 -12.627 1.00 70.38 99 GLY A CA 1
ATOM 820 C C . GLY A 1 99 ? -4.487 4.682 -12.784 1.00 70.38 99 GLY A C 1
ATOM 821 O O . GLY A 1 99 ? -5.451 4.127 -13.307 1.00 70.38 99 GLY A O 1
ATOM 822 N N . SER A 1 100 ? -3.412 4.003 -12.375 1.00 80.31 100 SER A N 1
ATOM 823 C CA . SER A 1 100 ? -3.308 2.546 -12.458 1.00 80.31 100 SER A CA 1
ATOM 824 C C . SER A 1 100 ? -2.647 1.936 -11.227 1.00 80.31 100 SER A C 1
ATOM 826 O O . SER A 1 100 ? -1.825 2.568 -10.561 1.00 80.31 100 SER A O 1
ATOM 828 N N . TYR A 1 101 ? -2.995 0.681 -10.966 1.00 87.69 101 TYR A N 1
ATOM 829 C CA . TYR A 1 101 ? -2.465 -0.162 -9.905 1.00 87.69 101 TYR A CA 1
ATOM 830 C C . TYR A 1 101 ? -1.931 -1.451 -10.513 1.00 87.69 101 TYR A C 1
ATOM 832 O O . TYR A 1 101 ? -2.596 -2.091 -11.326 1.00 87.69 101 TYR A O 1
ATOM 840 N N . GLN A 1 102 ? -0.757 -1.882 -10.071 1.00 91.88 102 GLN A N 1
ATOM 841 C CA . GLN A 1 102 ? -0.150 -3.144 -10.468 1.00 91.88 102 GLN A CA 1
ATOM 842 C C . GLN A 1 102 ? 0.339 -3.893 -9.234 1.00 91.88 102 GLN A C 1
ATOM 844 O O . GLN A 1 102 ? 1.025 -3.317 -8.392 1.00 91.88 102 GLN A O 1
ATOM 849 N N . PHE A 1 103 ? 0.029 -5.184 -9.139 1.00 94.31 103 PHE A N 1
ATOM 850 C CA . PHE A 1 103 ? 0.538 -6.031 -8.063 1.00 94.31 103 PHE A CA 1
ATOM 851 C C . PHE A 1 103 ? 1.379 -7.183 -8.611 1.00 94.31 103 PHE A C 1
ATOM 853 O O . PHE A 1 103 ? 0.923 -7.974 -9.437 1.00 94.31 103 PHE A O 1
ATOM 860 N N . ASN A 1 104 ? 2.608 -7.302 -8.114 1.00 92.56 104 ASN A N 1
ATOM 861 C CA . ASN A 1 104 ? 3.517 -8.385 -8.474 1.00 92.56 104 ASN A CA 1
ATOM 862 C C . ASN A 1 104 ? 3.906 -9.163 -7.220 1.00 92.56 104 ASN A C 1
ATOM 864 O O . ASN A 1 104 ? 4.401 -8.573 -6.261 1.00 92.56 104 ASN A O 1
ATOM 868 N N . TYR A 1 105 ? 3.720 -10.482 -7.237 1.00 92.75 105 TYR A N 1
ATOM 869 C CA . TYR A 1 105 ? 4.188 -11.344 -6.154 1.00 92.75 105 TYR A CA 1
ATOM 870 C C . TYR A 1 105 ? 5.714 -11.338 -6.055 1.00 92.75 105 TYR A C 1
ATOM 872 O O . TYR A 1 105 ? 6.419 -11.257 -7.065 1.00 92.75 105 TYR A O 1
ATOM 880 N N . ASP A 1 106 ? 6.224 -11.464 -4.832 1.00 89.56 106 ASP A N 1
ATOM 8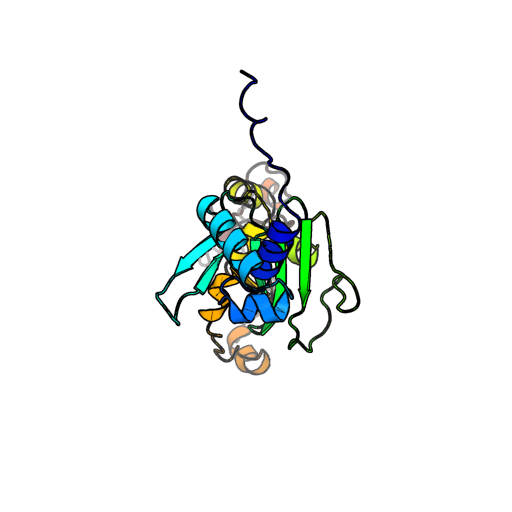81 C CA . ASP A 1 106 ? 7.646 -11.695 -4.613 1.00 89.56 106 ASP A CA 1
ATOM 882 C C . ASP A 1 106 ? 8.034 -13.071 -5.164 1.00 89.56 106 ASP A C 1
ATOM 884 O O . ASP A 1 106 ? 7.318 -14.059 -4.981 1.00 89.56 106 ASP A O 1
ATOM 888 N N . LYS A 1 107 ? 9.192 -13.153 -5.827 1.00 86.06 107 LYS A N 1
ATOM 889 C CA . LYS A 1 107 ? 9.665 -14.397 -6.458 1.00 86.06 107 LYS A CA 1
ATOM 890 C C . LYS A 1 107 ? 9.888 -15.522 -5.444 1.00 86.06 107 LYS A C 1
ATOM 892 O O . LYS A 1 107 ? 9.814 -16.692 -5.811 1.00 86.06 107 LYS A O 1
ATOM 897 N N . ASN A 1 108 ? 10.163 -15.176 -4.188 1.00 83.88 108 ASN A N 1
ATOM 898 C CA . ASN A 1 108 ? 10.429 -16.128 -3.117 1.00 83.88 108 ASN A CA 1
ATOM 899 C C . ASN A 1 108 ? 9.173 -16.465 -2.306 1.00 83.88 108 ASN A C 1
ATOM 901 O O . ASN A 1 108 ? 9.209 -17.389 -1.493 1.00 83.88 108 ASN A O 1
ATOM 905 N N . TYR A 1 109 ? 8.056 -15.764 -2.516 1.00 85.44 109 TYR A N 1
ATOM 906 C CA . TYR A 1 109 ? 6.813 -16.073 -1.826 1.00 85.44 109 TYR A CA 1
ATOM 907 C C . TYR A 1 109 ? 6.227 -17.383 -2.363 1.00 85.44 109 TYR A C 1
ATOM 909 O O . TYR A 1 109 ? 5.892 -17.479 -3.538 1.00 85.44 109 TYR A O 1
ATOM 917 N N . GLN A 1 110 ? 6.046 -18.397 -1.515 1.00 83.12 110 GLN A N 1
ATOM 918 C CA . GLN A 1 110 ? 5.486 -19.713 -1.893 1.00 83.12 110 GLN A CA 1
ATOM 919 C C . GLN A 1 110 ? 4.068 -19.946 -1.343 1.00 83.12 110 GLN A C 1
ATOM 921 O O . GLN A 1 110 ? 3.543 -21.052 -1.420 1.00 83.12 110 GLN A O 1
ATOM 926 N N . GLY A 1 111 ? 3.455 -18.921 -0.742 1.00 81.38 111 GLY A N 1
ATOM 927 C CA . GLY A 1 111 ? 2.109 -19.030 -0.183 1.00 81.38 111 GLY A CA 1
ATOM 928 C C . GLY A 1 111 ? 1.000 -18.986 -1.236 1.00 81.38 111 GLY A C 1
ATOM 929 O O . GLY A 1 111 ? 1.247 -18.968 -2.440 1.00 81.38 111 GLY A O 1
ATOM 930 N N . VAL A 1 112 ? -0.243 -18.960 -0.767 1.00 84.69 112 VAL A N 1
ATOM 931 C CA . VAL A 1 112 ? -1.430 -18.955 -1.631 1.00 84.69 112 VAL A CA 1
ATOM 932 C C . VAL A 1 112 ? -1.626 -17.580 -2.269 1.00 84.69 112 VAL A C 1
ATOM 934 O O . VAL A 1 112 ? -1.316 -16.556 -1.655 1.00 84.69 112 VAL A O 1
ATOM 937 N N . ASP A 1 113 ? -2.167 -17.565 -3.481 1.00 86.50 113 ASP A N 1
ATOM 938 C CA . ASP A 1 113 ? -2.585 -16.343 -4.157 1.00 86.50 113 ASP A CA 1
ATOM 939 C C . ASP A 1 113 ? -3.628 -15.595 -3.308 1.00 86.50 113 ASP A C 1
ATOM 941 O O . ASP A 1 113 ? -4.538 -16.179 -2.713 1.00 86.50 113 ASP A O 1
ATOM 945 N N . LEU A 1 114 ? -3.462 -14.280 -3.225 1.00 87.62 114 LEU A N 1
ATOM 946 C CA . LEU A 1 114 ? -4.460 -13.358 -2.718 1.00 87.62 114 LEU A CA 1
ATOM 947 C C . LEU A 1 114 ? -5.703 -13.389 -3.615 1.00 87.62 114 LEU A C 1
ATOM 949 O O . LEU A 1 114 ? -5.620 -13.585 -4.827 1.00 87.62 114 LEU A O 1
ATOM 953 N N . LEU A 1 115 ? -6.861 -13.158 -2.998 1.00 82.44 115 LEU A N 1
ATOM 954 C CA . LEU A 1 115 ? -8.139 -13.088 -3.698 1.00 82.44 115 LEU A CA 1
ATOM 955 C C . LEU A 1 115 ? -8.051 -12.085 -4.863 1.00 82.44 115 LEU A C 1
ATOM 957 O O . LEU A 1 115 ? -7.570 -10.971 -4.670 1.00 82.44 115 LEU A O 1
ATOM 961 N N . GLU A 1 116 ? -8.488 -12.508 -6.055 1.00 82.75 116 GLU A N 1
ATOM 962 C CA . GLU A 1 116 ? -8.481 -11.723 -7.308 1.00 82.75 116 GLU A CA 1
ATOM 963 C C . GLU A 1 116 ? -7.098 -11.317 -7.856 1.00 82.75 116 GLU A C 1
ATOM 965 O O . GLU A 1 116 ? -7.012 -10.618 -8.864 1.00 82.75 116 GLU A O 1
ATOM 970 N N . LEU A 1 117 ? -6.006 -11.799 -7.259 1.00 89.19 117 LEU A N 1
ATOM 971 C CA . LEU A 1 117 ? -4.637 -11.521 -7.692 1.00 89.19 117 LEU A CA 1
ATOM 972 C C . LEU A 1 117 ? -3.931 -12.836 -8.015 1.00 89.19 117 LEU A C 1
ATOM 974 O O . LEU A 1 117 ? -3.450 -13.515 -7.112 1.00 89.19 117 LEU A O 1
ATOM 978 N N . SER A 1 118 ? -3.821 -13.198 -9.292 1.00 86.50 118 SER A N 1
ATOM 979 C CA . SER A 1 118 ? -3.186 -14.464 -9.682 1.00 86.50 118 SER A CA 1
ATOM 980 C C . SER A 1 118 ? -1.715 -14.279 -10.056 1.00 86.50 118 SER A C 1
ATOM 982 O O . SER A 1 118 ? -1.331 -13.280 -10.668 1.00 86.50 118 SER A O 1
ATOM 984 N N . ARG A 1 119 ? -0.869 -15.259 -9.724 1.00 83.81 119 ARG A N 1
ATOM 985 C CA . ARG A 1 119 ? 0.541 -15.296 -10.175 1.00 83.81 119 ARG A CA 1
ATOM 986 C C . ARG A 1 119 ? 0.695 -15.561 -11.669 1.00 83.81 119 ARG A C 1
ATOM 988 O O . ARG A 1 119 ? 1.722 -15.218 -12.245 1.00 83.81 119 ARG A O 1
ATOM 995 N N . ALA A 1 120 ? -0.292 -16.214 -12.278 1.00 76.88 120 ALA A N 1
ATOM 996 C CA . ALA A 1 120 ? -0.274 -16.593 -13.689 1.00 76.88 120 ALA A CA 1
ATOM 997 C C . ALA A 1 120 ? -0.699 -15.443 -14.619 1.00 76.88 120 ALA A C 1
ATOM 999 O O . ALA A 1 120 ? -0.610 -15.570 -15.839 1.00 76.88 120 ALA A O 1
ATOM 1000 N N . SER A 1 121 ? -1.172 -14.330 -14.052 1.00 76.06 121 SER A N 1
ATOM 1001 C CA . SER A 1 121 ? -1.716 -13.186 -14.775 1.00 76.06 121 SER A CA 1
ATOM 1002 C C . SER A 1 121 ? -0.981 -11.899 -14.432 1.00 76.06 121 SER A C 1
ATOM 1004 O O . SER A 1 121 ? -0.497 -11.701 -13.320 1.00 76.06 121 SER A O 1
ATOM 1006 N N . ASN A 1 122 ? -0.970 -10.978 -15.390 1.00 75.94 122 ASN A N 1
ATOM 1007 C CA . ASN A 1 122 ? -0.573 -9.604 -15.132 1.00 75.94 122 ASN A CA 1
ATOM 1008 C C . ASN A 1 122 ? -1.675 -8.920 -14.315 1.00 75.94 122 ASN A C 1
ATOM 1010 O O . ASN A 1 122 ? -2.738 -8.615 -14.854 1.00 75.94 122 ASN A O 1
ATOM 1014 N N . ASN A 1 123 ? -1.434 -8.684 -13.026 1.00 86.00 123 ASN A N 1
ATOM 1015 C CA . ASN A 1 123 ? -2.399 -7.994 -12.173 1.00 86.00 123 ASN A CA 1
ATOM 1016 C C . ASN A 1 123 ? -2.262 -6.487 -12.398 1.00 86.00 123 ASN A C 1
ATOM 1018 O O . ASN A 1 123 ? -1.386 -5.849 -11.808 1.00 86.00 123 ASN A O 1
ATOM 1022 N N . PHE A 1 124 ? -3.106 -5.950 -13.279 1.00 84.44 124 PHE A N 1
ATOM 1023 C CA . PHE A 1 124 ? -3.294 -4.519 -13.505 1.00 84.44 124 PHE A CA 1
ATOM 1024 C C . PHE A 1 124 ? -4.750 -4.145 -13.257 1.00 84.44 124 PHE A C 1
ATOM 1026 O O . PHE A 1 124 ? -5.660 -4.877 -13.642 1.00 84.44 124 PHE A O 1
ATOM 1033 N N . SER A 1 125 ? -4.966 -2.977 -12.666 1.00 81.50 125 SER A N 1
ATOM 1034 C CA . SER A 1 125 ? -6.294 -2.443 -12.395 1.00 81.50 125 SER A CA 1
ATOM 1035 C C . SER A 1 125 ? -6.295 -0.919 -12.487 1.00 81.50 125 SER A C 1
ATOM 1037 O O . SER A 1 125 ? -5.291 -0.273 -12.198 1.00 81.50 125 SER A O 1
ATOM 1039 N N . ALA A 1 126 ? -7.426 -0.335 -12.886 1.00 75.81 126 ALA A N 1
ATOM 1040 C CA . ALA A 1 126 ? -7.642 1.115 -12.841 1.00 75.81 126 ALA A CA 1
ATOM 1041 C C . ALA A 1 126 ? -8.027 1.607 -11.432 1.00 75.81 126 ALA A C 1
ATOM 1043 O O . ALA A 1 126 ? -7.933 2.793 -11.133 1.00 75.81 126 ALA A O 1
ATOM 1044 N N . THR A 1 127 ? -8.455 0.693 -10.560 1.00 85.38 127 THR A N 1
ATOM 1045 C CA . THR A 1 127 ? -8.830 0.963 -9.167 1.00 85.38 127 THR A CA 1
ATOM 1046 C C . THR A 1 127 ? -8.002 0.107 -8.220 1.00 85.38 127 THR A C 1
ATOM 1048 O O . THR A 1 127 ? -7.513 -0.960 -8.605 1.00 85.38 127 THR A O 1
ATOM 1051 N N . LEU A 1 128 ? -7.859 0.544 -6.969 1.00 88.81 128 LEU A N 1
ATOM 1052 C CA . LEU A 1 128 ? -7.191 -0.261 -5.955 1.00 88.81 128 LEU A CA 1
ATOM 1053 C C . LEU A 1 128 ? -7.918 -1.610 -5.799 1.00 88.81 128 LEU A C 1
ATOM 1055 O O . LEU A 1 128 ? -9.146 -1.678 -5.858 1.00 88.81 128 LEU A O 1
ATOM 1059 N N . TYR A 1 129 ? -7.150 -2.692 -5.657 1.00 92.50 129 TYR A N 1
ATOM 1060 C CA . TYR A 1 129 ? -7.698 -4.043 -5.524 1.00 92.50 129 TYR A CA 1
ATOM 1061 C C . TYR A 1 129 ? -8.605 -4.138 -4.292 1.00 92.50 129 TYR A C 1
ATOM 1063 O O . TYR A 1 129 ? -8.200 -3.637 -3.240 1.00 92.50 129 TYR A O 1
ATOM 1071 N N . PRO A 1 130 ? -9.760 -4.829 -4.354 1.00 90.00 130 PRO A N 1
ATOM 1072 C CA . PRO A 1 130 ? -10.695 -4.906 -3.228 1.00 90.00 130 PRO A CA 1
ATOM 1073 C C . PRO A 1 130 ? -10.050 -5.369 -1.917 1.00 90.00 130 PRO A C 1
ATOM 1075 O O . PRO A 1 130 ? -10.331 -4.822 -0.856 1.00 90.00 130 PRO A O 1
ATOM 1078 N N . ILE A 1 131 ? -9.106 -6.316 -1.990 1.00 88.94 131 ILE A N 1
ATOM 1079 C CA . ILE A 1 131 ? -8.361 -6.805 -0.820 1.00 88.94 131 ILE A CA 1
ATOM 1080 C C . ILE A 1 131 ? -7.532 -5.717 -0.114 1.00 88.94 131 ILE A C 1
ATOM 1082 O O . ILE A 1 131 ? -7.284 -5.838 1.080 1.00 88.94 131 ILE A O 1
ATOM 1086 N N . PHE A 1 132 ? -7.109 -4.670 -0.827 1.00 91.44 132 PHE A N 1
ATOM 1087 C CA . PHE A 1 132 ? -6.388 -3.525 -0.265 1.00 91.44 132 PHE A CA 1
ATOM 1088 C C . PHE A 1 132 ? -7.305 -2.323 -0.016 1.00 91.44 132 PHE A C 1
ATOM 1090 O O . PHE A 1 132 ? -7.081 -1.586 0.935 1.00 91.44 132 PHE A O 1
ATOM 1097 N N . GLU A 1 133 ? -8.349 -2.130 -0.822 1.00 88.94 133 GLU A N 1
ATOM 1098 C CA . GLU A 1 133 ? -9.344 -1.068 -0.622 1.00 88.94 133 GLU A CA 1
ATOM 1099 C C . GLU A 1 133 ? -10.104 -1.262 0.696 1.00 88.94 133 GLU A C 1
ATOM 1101 O O . GLU A 1 133 ? -10.259 -0.313 1.459 1.00 88.94 133 GLU A O 1
ATOM 1106 N N . ASN A 1 134 ? -10.471 -2.506 1.024 1.00 87.25 134 ASN A N 1
ATOM 1107 C CA . ASN A 1 134 ? -11.161 -2.863 2.272 1.00 87.25 134 ASN A CA 1
ATOM 1108 C C . ASN A 1 134 ? -10.319 -2.623 3.539 1.00 87.25 134 ASN A C 1
ATOM 1110 O O . ASN A 1 134 ? -10.816 -2.763 4.653 1.00 87.25 134 ASN A O 1
ATOM 1114 N N . LEU A 1 135 ? -9.033 -2.309 3.381 1.00 86.75 135 LEU A N 1
ATOM 1115 C CA . LEU A 1 135 ? -8.127 -1.972 4.477 1.00 86.75 135 LEU A CA 1
ATOM 1116 C C . LEU A 1 135 ? -8.165 -0.481 4.817 1.00 86.75 135 LEU A C 1
ATOM 1118 O O . LEU A 1 135 ? -7.685 -0.071 5.876 1.00 86.75 135 LEU A O 1
ATOM 1122 N N . LEU A 1 136 ? -8.686 0.339 3.905 1.00 84.44 136 LEU A N 1
ATOM 1123 C CA . LEU A 1 136 ? -8.761 1.775 4.085 1.00 84.44 136 LEU A CA 1
ATOM 1124 C C . LEU A 1 136 ? -9.907 2.130 5.044 1.00 84.44 136 LEU A C 1
ATOM 1126 O O . LEU A 1 136 ? -10.976 1.525 4.985 1.00 84.44 136 LEU A O 1
ATOM 1130 N N . PRO A 1 137 ? -9.728 3.148 5.905 1.00 78.38 137 PRO A N 1
ATOM 1131 C CA . PRO A 1 137 ? -10.832 3.712 6.668 1.00 78.38 137 PRO A CA 1
ATOM 1132 C C . PRO A 1 137 ? -11.948 4.212 5.747 1.00 78.38 137 PRO A C 1
ATOM 1134 O O . PRO A 1 137 ? -11.680 4.639 4.625 1.00 78.38 137 PRO A O 1
ATOM 1137 N N . GLU A 1 138 ? -13.178 4.247 6.251 1.00 75.69 138 GLU A N 1
ATOM 1138 C CA . GLU A 1 138 ? -14.351 4.713 5.505 1.00 75.69 138 GLU A CA 1
ATOM 1139 C C . GLU A 1 138 ? -14.769 6.156 5.887 1.00 75.69 138 GLU A C 1
ATOM 1141 O O . GLU A 1 138 ? -14.206 6.775 6.799 1.00 75.69 138 GLU A O 1
ATOM 1146 N N . TYR A 1 139 ? -15.739 6.718 5.152 1.00 74.00 139 TYR A N 1
ATOM 1147 C CA . TYR A 1 139 ? -16.415 8.001 5.425 1.00 74.00 139 TYR A CA 1
ATOM 1148 C C . TYR A 1 139 ? -15.488 9.209 5.697 1.00 74.00 139 TYR A C 1
ATOM 1150 O O . TYR A 1 139 ? -14.577 9.507 4.918 1.00 74.00 139 TYR A O 1
ATOM 1158 N N . GLU A 1 140 ? -15.749 9.964 6.769 1.00 68.69 140 GLU A N 1
ATOM 1159 C CA . GLU A 1 140 ? -15.065 11.219 7.099 1.00 68.69 140 GLU A CA 1
ATOM 1160 C C . GLU A 1 140 ? -13.577 11.014 7.385 1.00 68.69 140 GLU A C 1
ATOM 1162 O O . GLU A 1 140 ? -12.748 11.852 7.023 1.00 68.69 140 GLU A O 1
ATOM 1167 N N . ARG A 1 141 ? -13.204 9.875 7.983 1.00 68.56 141 ARG A N 1
ATOM 1168 C CA . ARG A 1 141 ? -11.797 9.545 8.231 1.00 68.56 141 ARG A CA 1
ATOM 1169 C C . ARG A 1 141 ? -11.054 9.324 6.917 1.00 68.56 141 ARG A C 1
ATOM 1171 O O . ARG A 1 141 ? -9.964 9.871 6.749 1.00 68.56 141 ARG A O 1
ATOM 1178 N N . ARG A 1 142 ? -11.664 8.611 5.965 1.00 75.50 142 ARG A N 1
ATOM 1179 C CA . ARG A 1 142 ? -11.127 8.466 4.602 1.00 75.50 142 ARG A CA 1
ATOM 1180 C C . ARG A 1 142 ? -10.946 9.817 3.932 1.00 75.50 142 ARG A C 1
ATOM 1182 O O . ARG A 1 142 ? -9.878 10.094 3.399 1.00 75.50 142 ARG A O 1
ATOM 1189 N N . ARG A 1 143 ? -11.969 10.674 3.992 1.00 70.94 143 ARG A N 1
ATOM 1190 C CA . ARG A 1 143 ? -11.954 12.002 3.365 1.00 70.94 143 ARG A CA 1
ATOM 1191 C C . ARG A 1 143 ? -10.828 12.875 3.921 1.00 70.94 143 ARG A C 1
ATOM 1193 O O . ARG A 1 143 ? -10.081 13.469 3.152 1.00 70.94 143 ARG A O 1
ATOM 1200 N N . LYS A 1 144 ? -10.652 12.894 5.246 1.00 73.44 144 LYS A N 1
ATOM 1201 C CA . LYS A 1 144 ? -9.557 13.619 5.914 1.00 73.44 144 LYS A CA 1
ATOM 1202 C C . LYS A 1 144 ? -8.177 13.106 5.500 1.00 73.44 144 LYS A C 1
ATOM 1204 O O . LYS A 1 144 ? -7.276 13.916 5.312 1.00 73.44 144 LYS A O 1
ATOM 1209 N N . LEU A 1 145 ? -8.012 11.791 5.350 1.00 70.69 145 LEU A N 1
ATOM 1210 C CA . LEU A 1 145 ? -6.751 11.195 4.903 1.00 70.69 145 LEU A CA 1
ATOM 1211 C C . LEU A 1 145 ? -6.480 11.510 3.427 1.00 70.69 145 LEU A C 1
ATOM 1213 O O . LEU A 1 145 ? -5.406 12.006 3.104 1.00 70.69 145 LEU A O 1
ATOM 1217 N N . LEU A 1 146 ? -7.466 11.318 2.547 1.00 73.56 146 LEU A N 1
ATOM 1218 C CA . LEU A 1 146 ? -7.352 11.614 1.115 1.00 73.56 146 LEU A CA 1
ATOM 1219 C C . LEU A 1 146 ? -7.085 13.097 0.825 1.00 73.56 146 LEU A C 1
ATOM 1221 O O . LEU A 1 146 ? -6.437 13.406 -0.164 1.00 73.56 146 LEU A O 1
ATOM 1225 N N . ASN A 1 147 ? -7.483 14.029 1.694 1.00 71.81 147 ASN A N 1
ATOM 1226 C CA . ASN A 1 147 ? -7.111 15.440 1.524 1.00 71.81 147 ASN A CA 1
ATOM 1227 C C . ASN A 1 147 ? -5.587 15.671 1.505 1.00 71.81 147 ASN A C 1
ATOM 1229 O O . ASN A 1 147 ? -5.129 16.664 0.943 1.00 71.81 147 ASN A O 1
ATOM 1233 N N . ASN A 1 148 ? -4.805 14.767 2.103 1.00 67.75 148 ASN A N 1
ATOM 1234 C CA 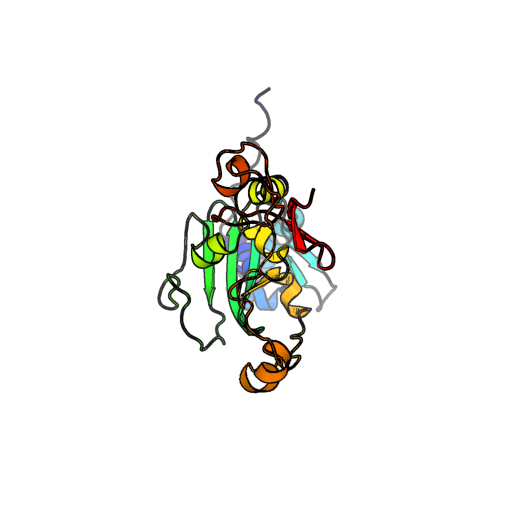. ASN A 1 148 ? -3.345 14.853 2.162 1.00 67.75 148 ASN A CA 1
ATOM 1235 C C . ASN A 1 148 ? -2.641 13.986 1.106 1.00 67.75 148 ASN A C 1
ATOM 1237 O O . ASN A 1 148 ? -1.419 14.069 0.973 1.00 67.75 148 ASN A O 1
ATOM 1241 N N . PHE A 1 149 ? -3.382 13.158 0.363 1.00 65.62 149 PHE A N 1
ATOM 1242 C CA . PHE A 1 149 ? -2.822 12.168 -0.555 1.00 65.62 149 PHE A CA 1
ATOM 1243 C C . PHE A 1 149 ? -3.572 12.144 -1.887 1.00 65.62 149 PHE A C 1
ATOM 1245 O O . PHE A 1 149 ? -4.790 12.034 -1.931 1.00 65.62 149 PHE A O 1
ATOM 1252 N N . SER A 1 150 ? -2.832 12.173 -2.994 1.00 69.75 150 SER A N 1
ATOM 1253 C CA . SER A 1 150 ? -3.412 12.114 -4.341 1.00 69.75 150 SER A CA 1
ATOM 1254 C C . SER A 1 150 ? -3.954 10.732 -4.724 1.00 69.75 150 SER A C 1
ATOM 1256 O O . SER A 1 150 ? -4.789 10.646 -5.620 1.00 69.75 150 SER A O 1
ATOM 1258 N N . ASP A 1 151 ? -3.497 9.665 -4.061 1.00 83.50 151 ASP A N 1
ATOM 1259 C CA . ASP A 1 151 ? -3.873 8.281 -4.355 1.00 83.50 151 ASP A CA 1
ATOM 1260 C C . ASP A 1 151 ? -4.235 7.518 -3.064 1.00 83.50 151 ASP A C 1
ATOM 1262 O O . ASP A 1 151 ? -3.445 7.562 -2.110 1.00 83.50 151 ASP A O 1
ATOM 1266 N N . PRO A 1 152 ? -5.368 6.785 -3.026 1.00 85.38 152 PRO A N 1
ATOM 1267 C CA . PRO A 1 152 ? -5.779 5.962 -1.887 1.00 85.38 152 PRO A CA 1
ATOM 1268 C C . PRO A 1 152 ? -4.711 4.998 -1.361 1.00 85.38 152 PRO A C 1
ATOM 1270 O O . PRO A 1 152 ? -4.583 4.838 -0.148 1.00 85.38 152 PRO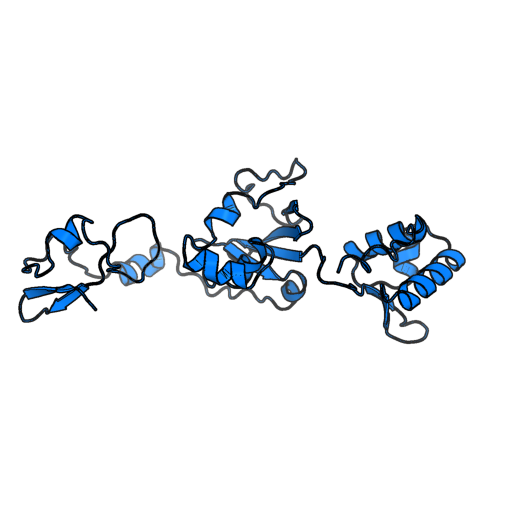 A O 1
ATOM 1273 N N . ALA A 1 153 ? -3.894 4.396 -2.231 1.00 88.75 153 ALA A N 1
ATOM 1274 C CA . ALA A 1 153 ? -2.847 3.471 -1.799 1.00 88.75 153 ALA A CA 1
ATOM 1275 C C . ALA A 1 153 ? -1.754 4.160 -0.967 1.00 88.75 153 ALA A C 1
ATOM 1277 O O . ALA A 1 153 ? -1.104 3.505 -0.155 1.00 88.75 153 ALA A O 1
ATOM 1278 N N . SER A 1 154 ? -1.597 5.482 -1.084 1.00 86.94 154 SER A N 1
ATOM 1279 C CA . SER A 1 154 ? -0.639 6.255 -0.276 1.00 86.94 154 SER A CA 1
ATOM 1280 C C . SER A 1 154 ? -1.004 6.302 1.203 1.00 86.94 154 SER A C 1
ATOM 1282 O O . SER A 1 154 ? -0.151 6.590 2.039 1.00 86.94 154 SER A O 1
ATOM 1284 N N . ILE A 1 155 ? -2.260 5.999 1.536 1.00 87.31 155 ILE A N 1
ATOM 1285 C CA . ILE A 1 155 ? -2.735 5.922 2.916 1.00 87.31 155 ILE A CA 1
ATOM 1286 C C . ILE A 1 155 ? -2.228 4.641 3.584 1.00 87.31 155 ILE A C 1
ATOM 1288 O O . ILE A 1 155 ? -1.883 4.678 4.761 1.00 87.31 155 ILE A O 1
ATOM 1292 N N . LEU A 1 156 ? -2.134 3.527 2.849 1.00 89.44 156 LEU A N 1
ATOM 1293 C CA . LEU A 1 156 ? -1.798 2.199 3.378 1.00 89.44 156 LEU A CA 1
ATOM 1294 C C . LEU A 1 156 ? -0.567 2.157 4.311 1.00 89.44 156 LEU A C 1
ATOM 1296 O O . LEU A 1 156 ? -0.685 1.556 5.377 1.00 89.44 156 LEU A O 1
ATOM 1300 N N . PRO A 1 157 ? 0.589 2.785 4.002 1.00 87.38 157 PRO A N 1
ATOM 1301 C CA . PRO A 1 157 ? 1.744 2.779 4.909 1.00 87.38 157 PRO A CA 1
ATOM 1302 C C . PRO A 1 157 ? 1.558 3.618 6.182 1.00 87.38 157 PRO A C 1
ATOM 1304 O O . PRO A 1 157 ? 2.341 3.478 7.114 1.00 87.38 157 PRO A O 1
ATOM 1307 N N . THR A 1 158 ? 0.560 4.505 6.229 1.00 83.19 158 THR A N 1
ATOM 1308 C CA . THR A 1 158 ? 0.261 5.347 7.405 1.00 83.19 158 THR A CA 1
ATOM 1309 C C . THR A 1 158 ? -0.700 4.684 8.389 1.00 83.19 158 THR A C 1
ATOM 1311 O O . THR A 1 158 ? -0.928 5.201 9.481 1.00 83.19 158 THR A O 1
ATOM 1314 N N . LEU A 1 159 ? -1.301 3.559 7.995 1.00 79.44 159 LEU A N 1
ATOM 1315 C CA . LEU A 1 159 ? -2.248 2.831 8.821 1.00 79.44 159 LEU A CA 1
ATOM 1316 C C . LEU A 1 159 ? -1.480 1.882 9.744 1.00 79.44 159 LEU A C 1
ATOM 1318 O O . LEU A 1 159 ? -1.037 0.810 9.330 1.00 79.44 159 LEU A O 1
ATOM 1322 N N . ASP A 1 160 ? -1.347 2.266 11.010 1.00 61.97 160 ASP A N 1
ATOM 1323 C CA . ASP A 1 160 ? -0.874 1.352 12.044 1.00 61.97 160 ASP A CA 1
ATOM 1324 C C . ASP A 1 160 ? -1.907 0.240 12.260 1.00 61.97 160 ASP A C 1
ATOM 1326 O O . ASP A 1 160 ? -3.075 0.502 12.550 1.00 61.97 160 ASP A O 1
ATOM 1330 N N . ASN A 1 161 ? -1.456 -1.012 12.144 1.00 55.72 161 ASN A N 1
ATOM 1331 C CA . ASN A 1 161 ? -2.232 -2.203 12.491 1.00 55.72 161 ASN A CA 1
ATOM 1332 C C . ASN A 1 161 ? -3.564 -2.327 11.720 1.00 55.72 161 ASN A C 1
ATOM 1334 O O . ASN A 1 161 ? -4.631 -2.542 12.299 1.00 55.72 161 ASN A O 1
ATOM 1338 N N . VAL A 1 162 ? -3.487 -2.172 10.394 1.00 56.78 162 VAL A N 1
ATOM 1339 C CA . VAL A 1 162 ? -4.569 -2.492 9.455 1.00 56.78 162 VAL A CA 1
ATOM 1340 C C . VAL A 1 162 ? -5.223 -3.825 9.845 1.00 56.78 162 VAL A C 1
ATOM 1342 O O . VAL A 1 162 ? -4.502 -4.790 10.082 1.00 56.78 162 VAL A O 1
ATOM 1345 N N . GLN A 1 163 ? -6.561 -3.898 9.912 1.00 50.72 163 GLN A N 1
ATOM 1346 C CA . GLN A 1 163 ? -7.283 -5.137 10.237 1.00 50.72 163 GLN A CA 1
ATOM 1347 C C . GLN A 1 163 ? -6.711 -6.342 9.464 1.00 50.72 163 GLN A C 1
ATOM 1349 O O . GLN A 1 163 ? -6.852 -6.444 8.246 1.00 50.72 163 GLN A O 1
ATOM 1354 N N . GLY A 1 164 ? -6.065 -7.259 10.189 1.00 58.59 164 GLY A N 1
ATOM 1355 C CA . GLY A 1 164 ? -5.449 -8.464 9.638 1.00 58.59 164 GLY A CA 1
ATOM 1356 C C . GLY A 1 164 ? -3.920 -8.463 9.673 1.00 58.59 164 GLY A C 1
ATOM 1357 O O . GLY A 1 164 ? -3.268 -7.630 10.288 1.00 58.59 164 GLY A O 1
ATOM 1358 N N . ASP A 1 165 ? -3.329 -9.459 9.019 1.00 75.94 165 ASP A N 1
ATOM 1359 C CA . ASP A 1 165 ? -1.885 -9.710 9.057 1.00 75.94 165 ASP A CA 1
ATOM 1360 C C . ASP A 1 165 ? -1.078 -8.868 8.049 1.00 75.94 165 ASP A C 1
ATOM 1362 O O . ASP A 1 165 ? 0.087 -9.188 7.803 1.00 75.94 165 ASP A O 1
ATOM 1366 N N . PHE A 1 166 ? -1.679 -7.848 7.423 1.00 87.62 166 PHE A N 1
ATOM 1367 C CA . PHE A 1 166 ? -1.044 -7.057 6.365 1.00 87.62 166 PHE A CA 1
ATOM 1368 C C . PHE A 1 166 ? -0.246 -5.868 6.902 1.00 87.62 166 PHE A C 1
ATOM 1370 O O . PHE A 1 166 ? -0.668 -5.166 7.815 1.00 87.62 166 PHE A O 1
ATOM 1377 N N . LYS A 1 167 ? 0.891 -5.596 6.260 1.00 88.50 167 LYS A N 1
ATOM 1378 C CA . LYS A 1 167 ? 1.718 -4.415 6.505 1.00 88.50 167 LYS A CA 1
ATOM 1379 C C . LYS A 1 167 ? 2.240 -3.861 5.186 1.00 88.50 167 LYS A C 1
ATOM 1381 O O . LYS A 1 167 ? 2.713 -4.616 4.338 1.00 88.50 167 LYS A O 1
ATOM 1386 N N . PHE A 1 168 ? 2.168 -2.544 5.030 1.00 90.81 168 PHE A N 1
ATOM 1387 C CA . PHE A 1 168 ? 2.629 -1.836 3.840 1.00 90.81 168 PHE A CA 1
ATOM 1388 C C . PHE A 1 168 ? 3.799 -0.944 4.218 1.00 90.81 168 PHE A C 1
ATOM 1390 O O . PHE A 1 168 ? 3.710 -0.158 5.156 1.00 90.81 168 PHE A O 1
ATOM 1397 N N . ILE A 1 169 ? 4.906 -1.080 3.499 1.00 87.19 169 ILE A N 1
ATOM 1398 C CA . ILE A 1 169 ? 6.118 -0.296 3.740 1.00 87.19 169 ILE A CA 1
ATOM 1399 C C . ILE A 1 169 ? 6.513 0.343 2.412 1.00 87.19 169 ILE A C 1
ATOM 1401 O O . ILE A 1 169 ? 6.502 -0.363 1.399 1.00 87.19 169 ILE A O 1
ATOM 1405 N N . PRO A 1 170 ? 6.880 1.636 2.371 1.00 84.62 170 PRO A N 1
ATOM 1406 C CA . PRO A 1 170 ? 7.493 2.212 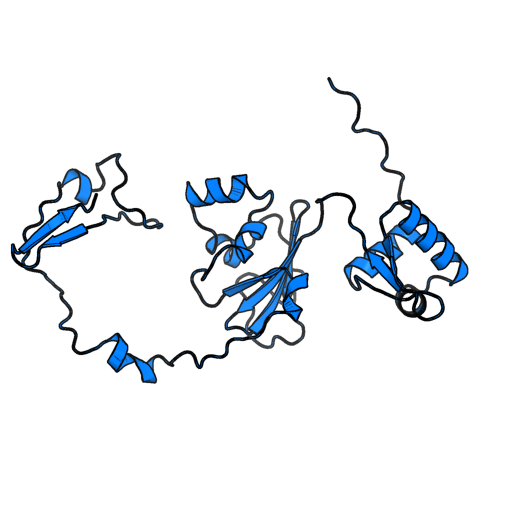1.182 1.00 84.62 170 PRO A CA 1
ATOM 1407 C C . PRO A 1 170 ? 8.637 1.321 0.703 1.00 84.62 170 PRO A C 1
ATOM 1409 O O . PRO A 1 170 ? 9.510 0.941 1.480 1.00 84.62 170 PRO A O 1
ATOM 1412 N N . TYR A 1 171 ? 8.622 0.926 -0.569 1.00 79.69 171 TYR A N 1
ATOM 1413 C CA . TYR A 1 171 ? 9.506 -0.139 -1.053 1.00 79.69 171 TYR A CA 1
ATOM 1414 C C . TYR A 1 171 ? 10.992 0.211 -0.865 1.00 79.69 171 TYR A C 1
ATOM 1416 O O . TYR A 1 171 ? 11.803 -0.655 -0.542 1.00 79.69 171 TYR A O 1
ATOM 1424 N N . TYR A 1 172 ? 11.341 1.498 -0.974 1.00 73.31 172 TYR A N 1
ATOM 1425 C CA . TYR A 1 172 ? 12.690 2.002 -0.712 1.00 73.31 172 TYR A CA 1
ATOM 1426 C C . TYR A 1 172 ? 13.102 1.916 0.768 1.00 73.31 172 TYR A C 1
ATOM 1428 O O . TYR A 1 172 ? 14.277 2.069 1.062 1.00 73.31 172 TYR A O 1
ATOM 1436 N N . GLU A 1 173 ? 12.192 1.661 1.710 1.00 72.75 173 GLU A N 1
ATOM 1437 C CA . GLU A 1 173 ? 12.488 1.469 3.139 1.00 72.75 173 GLU A CA 1
ATOM 1438 C C . GLU A 1 173 ? 12.524 -0.003 3.552 1.00 72.75 173 GLU A C 1
ATOM 1440 O O . GLU A 1 173 ? 12.912 -0.308 4.680 1.00 72.75 173 GLU A O 1
ATOM 1445 N N . LEU A 1 174 ? 12.192 -0.928 2.646 1.00 77.38 174 LEU A N 1
ATOM 1446 C CA . LEU A 1 174 ? 12.148 -2.363 2.933 1.00 77.38 174 LEU A CA 1
ATOM 1447 C C . LEU A 1 174 ? 13.479 -2.895 3.492 1.00 77.38 174 LEU A C 1
ATOM 1449 O O . LEU A 1 174 ? 13.479 -3.765 4.352 1.00 77.38 174 LEU A O 1
ATOM 1453 N N . PHE A 1 175 ? 14.621 -2.337 3.081 1.00 67.94 175 PHE A N 1
ATOM 1454 C CA . PHE A 1 175 ? 15.934 -2.737 3.606 1.00 67.94 175 PHE A CA 1
ATOM 1455 C C . PHE A 1 175 ? 16.138 -2.401 5.095 1.00 67.94 175 PHE A C 1
ATOM 1457 O O . PHE A 1 175 ? 16.996 -2.990 5.752 1.00 67.94 175 PHE A O 1
ATOM 1464 N N . LYS A 1 176 ? 15.386 -1.429 5.628 1.00 72.06 176 LYS A N 1
ATOM 1465 C CA . LYS A 1 176 ? 15.413 -1.043 7.048 1.00 72.06 176 LYS A CA 1
ATOM 1466 C C . LYS A 1 176 ? 14.506 -1.930 7.888 1.00 72.06 176 LYS A C 1
ATOM 1468 O O . LYS A 1 176 ? 14.640 -1.951 9.112 1.00 72.06 176 LYS A O 1
ATOM 1473 N N . TYR A 1 177 ? 13.569 -2.623 7.246 1.00 75.00 177 TYR A N 1
ATOM 1474 C CA . TYR A 1 177 ? 12.596 -3.444 7.930 1.00 75.00 177 TYR A CA 1
ATOM 1475 C C . TYR A 1 177 ? 13.286 -4.633 8.597 1.00 75.00 177 TYR A C 1
ATOM 1477 O O . TYR A 1 177 ? 13.939 -5.458 7.959 1.00 75.00 177 TYR A O 1
ATOM 1485 N N . LYS A 1 178 ? 13.124 -4.711 9.915 1.00 70.81 178 LYS A N 1
ATOM 1486 C CA . LYS A 1 178 ? 13.495 -5.866 10.719 1.00 70.81 178 LYS A CA 1
ATOM 1487 C C . LYS A 1 178 ? 12.203 -6.483 11.208 1.00 70.81 178 LYS A C 1
ATOM 1489 O O . LYS A 1 178 ? 11.448 -5.816 11.911 1.00 70.81 178 LYS A O 1
ATOM 1494 N N . SER A 1 179 ? 11.959 -7.733 10.829 1.00 68.75 179 SER A N 1
ATOM 1495 C CA . SER A 1 179 ? 10.840 -8.479 11.387 1.00 68.75 179 SER A CA 1
ATOM 1496 C C . SER A 1 179 ? 11.039 -8.576 12.895 1.00 68.75 179 SER A C 1
ATOM 1498 O O . SER A 1 179 ? 12.020 -9.156 13.369 1.00 68.75 179 SER A O 1
ATOM 1500 N N . SER A 1 180 ? 10.118 -7.991 13.651 1.00 62.16 180 SER A N 1
ATOM 1501 C CA . SER A 1 180 ? 9.966 -8.304 15.061 1.00 62.16 180 SER A CA 1
ATOM 1502 C C . SER A 1 180 ? 9.217 -9.628 15.113 1.00 62.16 180 SER A C 1
ATOM 1504 O O . SER A 1 180 ? 8.015 -9.658 15.372 1.00 62.16 180 SER A O 1
ATOM 1506 N N . GLN A 1 181 ? 9.901 -10.740 14.838 1.00 53.66 181 GLN A N 1
ATOM 1507 C CA . GLN A 1 181 ? 9.418 -12.043 15.289 1.00 53.66 181 GLN A CA 1
ATOM 1508 C C . GLN A 1 181 ? 9.505 -12.087 16.822 1.00 53.66 181 GLN A C 1
ATOM 1510 O O . GLN A 1 181 ? 10.181 -12.932 17.401 1.00 53.66 181 GLN A O 1
ATOM 1515 N N . GLU A 1 182 ? 8.827 -11.169 17.512 1.00 53.72 182 GLU A N 1
ATOM 1516 C CA . GLU A 1 182 ? 8.265 -11.548 18.790 1.00 53.72 182 GLU A CA 1
ATOM 1517 C C . GLU A 1 182 ? 7.360 -12.727 18.469 1.00 53.72 182 GLU A C 1
ATOM 1519 O O . GLU A 1 182 ? 6.524 -12.659 17.563 1.00 53.72 182 GLU A O 1
ATOM 1524 N N . THR A 1 183 ? 7.617 -13.855 19.121 1.00 54.56 183 THR A N 1
ATOM 1525 C CA . THR A 1 183 ? 6.794 -15.052 19.018 1.00 54.56 183 THR A CA 1
ATOM 1526 C C . THR A 1 183 ? 5.358 -14.641 19.287 1.00 54.56 183 THR A C 1
ATOM 1528 O O . THR A 1 183 ? 4.984 -14.493 20.451 1.00 54.56 183 THR A O 1
ATOM 1531 N N . ARG A 1 184 ? 4.570 -14.411 18.224 1.00 55.56 184 ARG A N 1
ATOM 1532 C CA . ARG A 1 184 ? 3.144 -14.132 18.358 1.00 55.56 184 ARG A CA 1
ATOM 1533 C C . ARG A 1 184 ? 2.593 -15.284 19.185 1.00 55.56 184 ARG A C 1
ATOM 1535 O O . ARG A 1 184 ? 2.727 -16.435 18.755 1.00 55.56 184 ARG A O 1
ATOM 1542 N N . PRO A 1 185 ? 2.069 -15.015 20.387 1.00 58.25 185 PRO A N 1
ATOM 1543 C CA . PRO A 1 185 ? 1.615 -16.084 21.239 1.00 58.25 185 PRO A CA 1
ATOM 1544 C C . PRO A 1 185 ? 0.521 -16.842 20.496 1.00 58.25 185 PRO A C 1
ATOM 1546 O O . PRO A 1 185 ? -0.451 -16.263 20.010 1.00 58.25 185 PRO A O 1
ATOM 1549 N N . VAL A 1 186 ? 0.723 -18.144 20.334 1.00 65.62 186 VAL A N 1
ATOM 1550 C CA . VAL A 1 186 ? -0.229 -18.979 19.616 1.00 65.62 186 VAL A CA 1
ATOM 1551 C C . VAL A 1 186 ? -1.491 -19.061 20.464 1.00 65.62 186 VAL A C 1
ATOM 1553 O O . VAL A 1 186 ? -1.393 -19.219 21.674 1.00 65.62 186 VAL A O 1
ATOM 1556 N N . TRP A 1 187 ? -2.682 -18.982 19.865 1.00 65.69 187 TRP A N 1
ATOM 1557 C CA . TRP A 1 187 ? -3.953 -18.980 20.610 1.00 65.69 187 TRP A CA 1
ATOM 1558 C C . TRP A 1 187 ? -3.984 -20.000 21.759 1.00 65.69 187 TRP A C 1
ATOM 1560 O O . TRP A 1 187 ? -4.333 -19.668 22.884 1.00 65.69 187 TRP A O 1
ATOM 1570 N N . HIS A 1 188 ? -3.537 -21.232 21.510 1.00 64.12 188 HIS A N 1
ATOM 1571 C CA . HIS A 1 188 ? -3.531 -22.284 22.522 1.00 64.12 188 HIS A CA 1
ATOM 1572 C C . HIS A 1 188 ? -2.590 -22.022 23.714 1.00 64.12 188 HIS A C 1
ATOM 1574 O O . HIS A 1 188 ? -2.867 -22.541 24.793 1.00 64.12 188 HIS A O 1
ATOM 1580 N N . THR A 1 189 ? -1.520 -21.232 23.550 1.00 68.94 189 THR A N 1
ATOM 1581 C CA . THR A 1 189 ? -0.575 -20.879 24.624 1.00 68.94 189 THR A CA 1
ATOM 1582 C C . THR A 1 189 ? -1.056 -19.712 25.480 1.00 68.94 189 THR A C 1
ATOM 1584 O O . THR A 1 189 ? -0.669 -19.626 26.641 1.00 68.94 189 THR A O 1
ATOM 1587 N N . VAL A 1 190 ? -1.926 -18.844 24.951 1.00 74.62 190 VAL A N 1
ATOM 1588 C CA . VAL A 1 190 ? -2.439 -17.662 25.672 1.00 74.62 190 VAL A CA 1
ATOM 1589 C C . VAL A 1 190 ? -3.937 -17.674 25.931 1.00 74.62 190 VAL A C 1
ATOM 1591 O O . VAL A 1 190 ? -4.415 -16.806 26.652 1.00 74.62 190 VAL A O 1
ATOM 1594 N N . LYS A 1 191 ? -4.692 -18.664 25.439 1.00 67.50 191 LYS A N 1
ATOM 1595 C CA . LYS A 1 191 ? -6.150 -18.733 25.635 1.00 67.50 191 LYS A CA 1
ATOM 1596 C C . LYS A 1 191 ? -6.553 -18.637 27.100 1.00 67.50 191 LYS A C 1
ATOM 1598 O O . LYS A 1 191 ? -7.552 -18.013 27.390 1.00 67.50 191 LYS A O 1
ATOM 1603 N N . HIS A 1 192 ? -5.784 -19.205 28.028 1.00 71.50 192 HIS A N 1
ATOM 1604 C CA . HIS A 1 192 ? -6.113 -19.145 29.454 1.00 71.50 192 HIS A CA 1
ATOM 1605 C C . HIS A 1 192 ? -5.897 -17.748 30.045 1.00 71.50 192 HIS A C 1
ATOM 1607 O O . HIS A 1 192 ? -6.646 -17.340 30.919 1.00 71.50 192 HIS A O 1
ATOM 1613 N N . HIS A 1 193 ? -4.925 -16.997 29.526 1.00 68.94 193 HIS A N 1
ATOM 1614 C CA . HIS A 1 193 ? -4.703 -15.600 29.889 1.00 68.94 193 HIS A CA 1
ATOM 1615 C C . HIS A 1 193 ? -5.736 -14.669 29.232 1.00 68.94 193 HIS A C 1
ATOM 1617 O O . HIS A 1 193 ? -6.226 -13.748 29.871 1.00 68.94 193 HIS A O 1
ATOM 1623 N N . ILE A 1 194 ? -6.079 -14.910 27.960 1.00 64.19 194 ILE A N 1
ATOM 1624 C CA . ILE A 1 194 ? -7.069 -14.120 27.208 1.00 64.19 194 ILE A CA 1
ATOM 1625 C C . ILE A 1 194 ? -8.483 -14.369 27.737 1.00 64.19 194 ILE A C 1
ATOM 1627 O O . ILE A 1 194 ? -9.231 -13.426 27.969 1.00 64.19 194 ILE A O 1
ATOM 1631 N N . LEU A 1 195 ? -8.859 -15.639 27.903 1.00 69.56 195 LEU A N 1
ATOM 1632 C CA . LEU A 1 195 ? -10.180 -16.019 28.389 1.00 69.56 195 LEU A CA 1
ATOM 1633 C C . LEU A 1 195 ? -10.317 -15.758 29.887 1.00 69.56 195 LEU A C 1
ATOM 1635 O O . LEU A 1 195 ? -11.426 -15.441 30.305 1.00 69.56 195 LEU A O 1
ATOM 1639 N N . SER A 1 196 ? -9.225 -15.843 30.663 1.00 55.53 196 SER A N 1
ATOM 1640 C CA . SER A 1 196 ? -9.234 -15.753 32.132 1.00 55.53 196 SER A CA 1
ATOM 1641 C C . SER A 1 196 ? -10.323 -16.653 32.761 1.00 55.53 196 SER A C 1
ATOM 1643 O O . SER A 1 196 ? -10.939 -17.485 32.089 1.00 55.53 196 SER A O 1
ATOM 1645 N N . GLU A 1 197 ? -10.584 -16.519 34.058 1.00 56.69 197 GLU A N 1
ATOM 1646 C CA . GLU A 1 197 ? -11.869 -16.923 34.638 1.00 56.69 197 GLU A CA 1
ATOM 1647 C C . GLU A 1 197 ? -12.869 -15.781 34.421 1.00 56.69 197 GLU A C 1
ATOM 1649 O O . GLU A 1 197 ? -13.077 -14.942 35.291 1.00 56.69 197 GLU A O 1
ATOM 1654 N N . ASN A 1 198 ? -13.455 -15.698 33.224 1.00 53.12 198 ASN A N 1
ATOM 1655 C CA . ASN A 1 198 ? -14.539 -14.757 32.952 1.00 53.12 198 ASN A CA 1
ATOM 1656 C C . ASN A 1 198 ? -15.886 -15.485 32.996 1.00 53.12 198 ASN A C 1
ATOM 1658 O O . ASN A 1 198 ? -16.175 -16.340 32.156 1.00 53.12 198 ASN A O 1
ATOM 1662 N N . SER A 1 199 ? -16.751 -15.108 33.937 1.00 52.09 199 SER A N 1
ATOM 1663 C CA . SER A 1 199 ? -18.186 -15.337 33.790 1.00 52.09 199 SER A CA 1
ATOM 1664 C C . SER A 1 199 ? -18.664 -14.461 32.639 1.00 52.09 199 SER A C 1
ATOM 1666 O O . SER A 1 199 ? -18.743 -13.244 32.784 1.00 52.09 199 SER A O 1
ATOM 1668 N N . TYR A 1 200 ? -18.918 -15.073 31.484 1.00 48.00 200 TYR A N 1
ATOM 1669 C CA . TYR A 1 200 ? -19.476 -14.398 30.316 1.00 48.00 200 TYR A CA 1
ATOM 1670 C C . TYR A 1 200 ? -20.708 -13.589 30.766 1.00 48.00 200 TYR A C 1
ATOM 1672 O O . TYR A 1 200 ? -21.678 -14.200 31.229 1.00 48.00 200 TYR A O 1
ATOM 1680 N N . PRO A 1 201 ? -20.689 -12.246 30.713 1.00 48.62 201 PRO A N 1
ATOM 1681 C CA . PRO A 1 201 ? -21.782 -11.449 31.229 1.00 48.62 201 PRO A CA 1
ATOM 1682 C C . PRO A 1 201 ? -22.868 -11.423 30.166 1.00 48.62 201 PRO A C 1
ATOM 1684 O O . PRO A 1 201 ? -23.004 -10.462 29.421 1.00 48.62 201 PRO A O 1
ATOM 1687 N N . ASN A 1 202 ? -23.614 -12.515 30.028 1.00 48.88 202 ASN A N 1
ATOM 1688 C CA . ASN A 1 202 ? -24.678 -12.527 29.033 1.00 48.88 202 ASN A CA 1
ATOM 1689 C C . ASN A 1 202 ? -25.827 -11.586 29.406 1.00 48.88 202 ASN A C 1
ATOM 1691 O O . ASN A 1 202 ? -26.581 -11.225 28.514 1.00 48.88 202 ASN A O 1
ATOM 1695 N N . LEU A 1 203 ? -25.932 -11.134 30.662 1.00 56.56 203 LEU A N 1
ATOM 1696 C CA . LEU A 1 203 ? -26.862 -10.092 31.093 1.00 56.56 203 LEU A CA 1
ATOM 1697 C C . LEU A 1 203 ? -26.282 -9.362 32.313 1.00 56.56 203 LEU A C 1
ATOM 1699 O O . LEU A 1 203 ? -26.134 -9.947 33.384 1.00 56.56 203 LEU A O 1
ATOM 1703 N N . TRP A 1 204 ? -25.942 -8.088 32.154 1.00 65.75 204 TRP A N 1
ATOM 1704 C CA . TRP A 1 204 ? -25.713 -7.181 33.275 1.00 65.75 204 TRP A CA 1
ATOM 1705 C C . TRP A 1 204 ? -27.078 -6.646 33.728 1.00 65.75 204 TRP A C 1
ATOM 1707 O O . TRP A 1 204 ? -27.767 -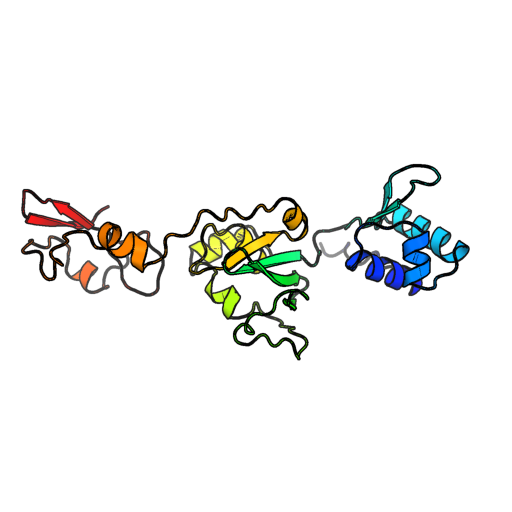6.000 32.943 1.00 65.75 204 TRP A O 1
ATOM 1717 N N . GLU A 1 205 ? -27.487 -6.915 34.975 1.00 74.69 205 GLU A N 1
ATOM 1718 C CA . GLU A 1 205 ? -28.728 -6.383 35.578 1.00 74.69 205 GLU A CA 1
ATOM 1719 C C . GLU A 1 205 ? -28.587 -4.890 35.929 1.00 74.69 205 GLU A C 1
ATOM 1721 O O . GLU A 1 205 ? -28.652 -4.485 37.087 1.00 74.69 205 GLU A O 1
ATOM 1726 N N . TYR A 1 206 ? -28.325 -4.062 34.920 1.00 84.38 206 TYR A N 1
ATOM 1727 C CA . TYR A 1 206 ? -28.092 -2.631 35.071 1.00 84.38 206 TYR A CA 1
ATOM 1728 C C . TYR A 1 206 ? -29.262 -1.860 34.477 1.00 84.38 206 TYR A C 1
ATOM 1730 O O . TYR A 1 206 ? -29.857 -2.252 33.470 1.00 84.38 206 TYR A O 1
ATOM 1738 N N . ARG A 1 207 ? -29.576 -0.719 35.082 1.00 86.62 207 ARG A N 1
ATOM 1739 C CA . ARG A 1 207 ? -30.529 0.229 34.520 1.00 86.62 207 ARG A CA 1
ATOM 1740 C C . ARG A 1 207 ? -29.848 1.007 33.396 1.00 86.62 207 ARG A C 1
ATOM 1742 O O . ARG A 1 207 ? -28.898 1.745 33.647 1.00 86.62 207 ARG A O 1
ATOM 1749 N N . LEU A 1 208 ? -30.354 0.858 32.176 1.00 88.69 208 LEU A N 1
ATOM 1750 C CA . LEU A 1 208 ? -29.980 1.704 31.045 1.00 88.69 208 LEU A CA 1
ATOM 1751 C C . LEU A 1 208 ? -30.602 3.093 31.216 1.00 88.69 208 LEU A C 1
ATOM 1753 O O . LEU A 1 208 ? -31.816 3.227 31.334 1.00 88.69 208 LEU A O 1
ATOM 1757 N N . ASP A 1 209 ? -29.748 4.107 31.253 1.00 92.19 209 ASP A N 1
ATOM 1758 C CA . ASP A 1 209 ? -30.085 5.530 31.281 1.00 92.19 209 ASP A CA 1
ATOM 1759 C C . ASP A 1 209 ? -29.511 6.187 30.015 1.00 92.19 209 ASP A C 1
ATOM 1761 O O . ASP A 1 209 ? -28.662 7.078 30.039 1.00 92.19 209 ASP A O 1
ATOM 1765 N N . ILE A 1 210 ? -29.927 5.621 28.882 1.00 88.88 210 ILE A N 1
ATOM 1766 C CA . ILE A 1 210 ? -29.652 6.062 27.514 1.00 88.88 210 ILE A CA 1
ATOM 1767 C C . ILE A 1 210 ? -31.015 6.128 26.833 1.00 88.88 210 ILE A C 1
ATOM 1769 O O . ILE A 1 210 ? -31.840 5.237 27.035 1.00 88.88 210 ILE A O 1
ATOM 1773 N N . SER A 1 211 ? -31.285 7.188 26.071 1.00 88.81 211 SER A N 1
ATOM 1774 C CA . SER A 1 211 ? -32.597 7.352 25.448 1.00 88.81 211 SER A CA 1
ATOM 1775 C C . SER A 1 211 ? -32.838 6.313 24.351 1.00 88.81 211 SER A C 1
ATOM 1777 O O . SER A 1 211 ? -31.929 5.952 23.601 1.00 88.81 211 SER A O 1
ATOM 1779 N N . ASP A 1 212 ? -34.095 5.887 24.205 1.00 86.69 212 ASP A N 1
ATOM 1780 C CA . ASP A 1 212 ? -34.505 4.979 23.127 1.00 86.69 212 ASP A CA 1
ATOM 1781 C C . ASP A 1 212 ? -34.218 5.575 21.742 1.00 86.69 212 ASP A C 1
ATOM 1783 O O . ASP A 1 212 ? -33.911 4.851 20.808 1.00 86.69 212 ASP A O 1
ATOM 1787 N N . GLU A 1 213 ? -34.240 6.903 21.601 1.00 86.50 213 GLU A N 1
ATOM 1788 C CA . GLU A 1 213 ? -33.879 7.581 20.352 1.00 86.50 213 GLU A CA 1
ATOM 1789 C C . GLU A 1 213 ? -32.418 7.329 19.945 1.00 86.50 213 GLU A C 1
ATOM 1791 O O . GLU A 1 213 ? -32.125 7.176 18.758 1.00 86.50 213 GLU A O 1
ATOM 1796 N N . ILE A 1 214 ? -31.512 7.232 20.921 1.00 83.75 214 ILE A N 1
ATOM 1797 C CA . ILE A 1 214 ? -30.117 6.855 20.690 1.00 83.75 214 ILE A CA 1
ATOM 1798 C C . ILE A 1 214 ? -30.038 5.350 20.433 1.00 83.75 214 ILE A C 1
ATOM 1800 O O . ILE A 1 214 ? -29.412 4.944 19.465 1.00 83.75 214 ILE A O 1
ATOM 1804 N N . LEU A 1 215 ? -30.688 4.509 21.241 1.00 84.44 215 LEU A N 1
ATOM 1805 C CA . LEU A 1 215 ? -30.625 3.044 21.100 1.00 84.44 215 LEU A CA 1
ATOM 1806 C C . LEU A 1 215 ? -31.220 2.530 19.777 1.00 84.44 215 LEU A C 1
ATOM 1808 O O . LEU A 1 215 ? -30.711 1.567 19.207 1.00 84.44 215 LEU A O 1
ATOM 1812 N N . GLU A 1 216 ? -32.279 3.175 19.290 1.00 82.06 216 GLU A N 1
ATOM 1813 C CA . GLU A 1 216 ? -33.003 2.837 18.059 1.00 82.06 216 GLU A CA 1
ATOM 1814 C C . GLU A 1 216 ? -32.460 3.567 16.817 1.00 82.06 216 GLU A C 1
ATOM 1816 O O . GLU A 1 216 ? -33.124 3.561 15.780 1.00 82.06 216 GLU A O 1
ATOM 1821 N N . GLU A 1 217 ? -31.282 4.201 16.912 1.00 76.00 217 GLU A N 1
ATOM 1822 C CA . GLU A 1 217 ? -30.606 4.870 15.784 1.00 76.00 217 GLU A CA 1
ATOM 1823 C C . GLU A 1 217 ? -31.468 5.977 15.135 1.00 76.00 217 GLU A C 1
ATOM 1825 O O . GLU A 1 217 ? -31.462 6.199 13.925 1.00 76.00 217 GLU A O 1
ATOM 1830 N N . ARG A 1 218 ? -32.272 6.677 15.944 1.00 76.12 218 ARG A N 1
ATOM 1831 C CA . ARG A 1 218 ? -33.137 7.782 15.489 1.00 76.12 218 ARG A CA 1
ATOM 1832 C C . ARG A 1 218 ? -32.507 9.160 15.688 1.00 76.12 218 ARG A C 1
ATOM 1834 O O . ARG A 1 218 ? -32.927 10.112 15.030 1.00 76.12 218 ARG A O 1
ATOM 1841 N N . SER A 1 219 ? -31.500 9.258 16.554 1.00 71.94 219 SER A N 1
ATOM 1842 C CA . SER A 1 219 ? -30.702 10.469 16.754 1.00 71.94 219 SER A CA 1
ATOM 1843 C C . SER A 1 219 ? -29.889 10.830 15.503 1.00 71.94 219 SER A C 1
ATOM 1845 O O . SER A 1 219 ? -29.417 9.959 14.776 1.00 71.94 219 SER A O 1
ATOM 1847 N N . GLN A 1 220 ? -29.719 12.130 15.248 1.00 70.00 220 GLN A N 1
ATOM 1848 C CA . GLN A 1 220 ? -28.838 12.659 14.193 1.00 70.00 220 GLN A CA 1
ATOM 1849 C C . GLN A 1 220 ? -27.423 12.976 14.712 1.00 70.00 220 GLN A C 1
ATOM 1851 O O . GLN A 1 220 ? -26.570 13.419 13.942 1.00 70.00 220 GLN A O 1
ATOM 1856 N N . GLU A 1 221 ? -27.189 12.815 16.016 1.00 71.94 221 GLU A N 1
ATOM 1857 C CA . GLU A 1 221 ? -25.904 13.067 16.668 1.00 71.94 221 GLU A CA 1
ATOM 1858 C C . GLU A 1 221 ? -25.041 11.793 16.682 1.00 71.94 221 GLU A C 1
ATOM 1860 O O . GLU A 1 221 ? -25.556 10.677 16.685 1.00 71.94 221 GLU A O 1
ATOM 1865 N N . GLU A 1 222 ? -23.716 11.957 16.642 1.00 71.69 222 GLU A N 1
ATOM 1866 C CA . GLU A 1 222 ? -22.767 10.839 16.712 1.00 71.69 222 GLU A CA 1
ATOM 1867 C C . GLU A 1 222 ? -22.530 10.457 18.176 1.00 71.69 222 GLU A C 1
ATOM 1869 O O . GLU A 1 222 ? -22.180 11.318 18.986 1.00 71.69 222 GLU A O 1
ATOM 1874 N N . HIS A 1 223 ? -22.685 9.171 18.495 1.00 81.00 223 HIS A N 1
ATOM 1875 C CA . HIS A 1 223 ? -22.642 8.651 19.868 1.00 81.00 223 HIS A CA 1
ATOM 1876 C C . HIS A 1 223 ? -21.455 7.708 20.115 1.00 81.00 223 HIS A C 1
ATOM 1878 O O . HIS A 1 223 ? -21.307 7.175 21.217 1.00 81.00 223 HIS A O 1
ATOM 1884 N N . SER A 1 224 ? -20.595 7.489 19.112 1.00 79.06 224 SER A N 1
ATOM 1885 C CA . SER A 1 224 ? -19.332 6.772 19.279 1.00 79.06 224 SER A CA 1
ATOM 1886 C C . SER A 1 224 ? -18.247 7.295 18.344 1.00 79.06 224 SER A C 1
ATOM 1888 O O . SER A 1 224 ? -18.477 7.629 17.186 1.00 79.06 224 SER A O 1
ATOM 1890 N N . SER A 1 225 ? -17.003 7.310 18.818 1.00 70.38 225 SER A N 1
ATOM 1891 C CA . SER A 1 225 ? -15.850 7.649 17.965 1.00 70.38 225 SER A CA 1
ATOM 1892 C C . SER A 1 225 ? -15.309 6.455 17.155 1.00 70.38 225 SER A C 1
ATOM 1894 O O . SER A 1 225 ? -14.284 6.572 16.472 1.00 70.38 225 SER A O 1
ATOM 1896 N N . LEU A 1 226 ? -15.950 5.281 17.240 1.00 67.94 226 LEU A N 1
ATOM 1897 C CA . LEU A 1 226 ? -15.477 4.026 16.650 1.00 67.94 226 LEU A CA 1
ATOM 1898 C C . LEU A 1 226 ? -16.019 3.795 15.230 1.00 67.94 226 LEU A C 1
ATOM 1900 O O . LEU A 1 226 ? -17.218 3.733 15.000 1.00 67.94 226 LEU A O 1
ATOM 1904 N N . SER A 1 227 ? -15.132 3.520 14.269 1.00 55.22 227 SER A N 1
ATOM 1905 C CA . SER A 1 227 ? -15.515 3.254 12.870 1.00 55.22 227 SER A CA 1
ATOM 1906 C C . SER A 1 227 ? -16.265 1.928 12.666 1.00 55.22 227 SER A C 1
ATOM 1908 O O . SER A 1 227 ? -15.928 0.930 13.309 1.00 55.22 227 SER A O 1
ATOM 1910 N N . GLY A 1 228 ? -17.200 1.868 11.713 1.00 57.09 228 GLY A N 1
ATOM 1911 C CA . GLY A 1 228 ? -17.855 0.642 11.226 1.00 57.09 228 GLY A CA 1
ATOM 1912 C C . GLY A 1 228 ? -19.274 0.900 10.697 1.00 57.09 228 GLY A C 1
ATOM 1913 O O . GLY A 1 228 ? -19.794 1.988 10.881 1.00 57.09 228 GLY A O 1
ATOM 1914 N N . TYR A 1 229 ? -19.898 -0.105 10.070 1.00 51.78 229 TYR A N 1
ATOM 1915 C CA . TYR A 1 229 ? -21.283 -0.045 9.552 1.00 51.78 229 TYR A CA 1
ATOM 1916 C C . TYR A 1 229 ? -22.376 -0.243 10.614 1.00 51.78 229 TYR A C 1
ATOM 1918 O O . TYR A 1 229 ? -23.559 -0.158 10.306 1.00 51.78 229 TYR A O 1
ATOM 1926 N N . GLN A 1 230 ? -21.988 -0.601 11.836 1.00 72.19 230 GLN A N 1
ATOM 1927 C CA . GLN A 1 230 ? -22.916 -0.883 12.924 1.00 72.19 230 GLN A CA 1
ATOM 1928 C C . GLN A 1 230 ? -23.127 0.380 13.756 1.00 72.19 230 GLN A C 1
ATOM 1930 O O . GLN A 1 230 ? -22.141 1.048 14.070 1.00 72.19 230 GLN A O 1
ATOM 1935 N N . HIS A 1 231 ? -24.370 0.631 14.173 1.00 75.75 231 HIS A N 1
ATOM 1936 C CA . HIS A 1 231 ? -24.687 1.629 15.191 1.00 75.75 231 HIS A CA 1
ATOM 1937 C C . HIS A 1 231 ? -23.932 1.345 16.494 1.00 75.75 231 HIS A C 1
ATOM 1939 O O . HIS A 1 231 ? -23.980 0.226 17.021 1.00 75.75 231 HIS A O 1
ATOM 1945 N N . LYS A 1 232 ? -23.194 2.338 16.992 1.00 81.88 232 LYS A N 1
ATOM 1946 C CA . LYS A 1 232 ? -22.320 2.219 18.165 1.00 81.88 232 LYS A CA 1
ATOM 1947 C C . LYS A 1 232 ? -22.567 3.376 19.112 1.00 81.88 232 LYS A C 1
ATOM 1949 O O . LYS A 1 232 ? -22.753 4.509 18.689 1.00 81.88 232 LYS A O 1
ATOM 1954 N N . ILE A 1 233 ? -22.524 3.065 20.401 1.00 86.19 233 ILE A N 1
ATOM 1955 C CA . ILE A 1 233 ? -22.717 4.025 21.482 1.00 86.19 233 ILE A CA 1
ATOM 1956 C C . ILE A 1 233 ? -21.591 3.789 22.483 1.00 86.19 233 ILE A C 1
ATOM 1958 O O . ILE A 1 233 ? -21.416 2.664 22.963 1.00 86.19 233 ILE A O 1
ATOM 1962 N N . ASP A 1 234 ? -20.825 4.830 22.782 1.00 85.75 234 ASP A N 1
ATOM 1963 C CA . ASP A 1 234 ? -19.842 4.797 23.856 1.00 85.75 234 ASP A CA 1
ATOM 1964 C C . ASP A 1 234 ? -20.594 4.921 25.193 1.00 85.75 234 ASP A C 1
ATOM 1966 O O . ASP A 1 234 ? -21.471 5.770 25.359 1.00 85.75 234 ASP A O 1
ATOM 1970 N N . ILE A 1 235 ? -20.293 4.043 26.154 1.00 89.00 235 ILE A N 1
ATOM 1971 C CA . ILE A 1 235 ? -21.021 3.974 27.429 1.00 89.00 235 ILE A CA 1
ATOM 1972 C C . ILE A 1 235 ? -20.096 4.131 28.633 1.00 89.00 235 ILE A C 1
ATOM 1974 O O . ILE A 1 235 ? -18.964 3.645 28.647 1.00 89.00 235 ILE A O 1
ATOM 1978 N N . HIS A 1 236 ? -20.614 4.767 29.680 1.00 89.25 236 HIS A N 1
ATOM 1979 C CA . HIS A 1 236 ? -20.046 4.760 31.020 1.00 89.25 236 HIS A CA 1
ATOM 1980 C C . HIS A 1 236 ? -20.874 3.830 31.914 1.00 89.25 236 HIS A C 1
ATOM 1982 O O . HIS A 1 236 ? -22.097 3.951 31.998 1.00 89.25 236 HIS A O 1
ATOM 1988 N N . VAL A 1 237 ? -20.199 2.908 32.601 1.00 88.75 237 VAL A N 1
ATOM 1989 C CA . VAL A 1 237 ? -20.831 1.941 33.506 1.00 88.75 237 VAL A CA 1
ATOM 1990 C C . VAL A 1 237 ? -20.507 2.326 34.945 1.00 88.75 237 VAL A C 1
ATOM 1992 O O . VAL A 1 237 ? -19.359 2.237 35.376 1.00 88.75 237 VAL A O 1
ATOM 1995 N N . ASP A 1 238 ? -21.523 2.737 35.703 1.00 88.38 238 ASP A N 1
ATOM 1996 C CA . ASP A 1 238 ? -21.421 2.933 37.149 1.00 88.38 238 ASP A CA 1
ATOM 1997 C C . ASP A 1 238 ? -21.711 1.596 37.847 1.00 88.38 238 ASP A C 1
ATOM 1999 O O . ASP A 1 238 ? -22.866 1.190 38.013 1.00 88.38 238 ASP A O 1
ATOM 2003 N N . PHE A 1 239 ? -20.645 0.888 38.231 1.00 85.50 239 PHE A N 1
ATOM 2004 C CA . PHE A 1 239 ? -20.735 -0.418 38.889 1.00 85.50 239 PHE A CA 1
ATOM 2005 C C . PHE A 1 239 ? -21.346 -0.359 40.295 1.00 85.50 239 PHE A C 1
ATOM 2007 O O . PHE A 1 239 ? -21.909 -1.359 40.733 1.00 85.50 239 PHE A O 1
ATOM 2014 N N . GLU A 1 240 ? -21.269 0.778 40.994 1.00 86.88 240 GLU A N 1
ATOM 2015 C CA . GLU A 1 240 ? -21.840 0.925 42.339 1.00 86.88 240 GLU A CA 1
ATOM 2016 C C . GLU A 1 240 ? -23.346 1.177 42.281 1.00 86.88 240 GLU A C 1
ATOM 2018 O O . GLU A 1 240 ? -24.108 0.621 43.073 1.00 86.88 240 GLU A O 1
ATOM 2023 N N . LYS A 1 241 ? -23.786 2.015 41.335 1.00 87.75 241 LYS A N 1
ATOM 2024 C CA . LYS A 1 241 ? -25.207 2.350 41.162 1.00 87.75 241 LYS A CA 1
ATOM 2025 C C . LYS A 1 241 ? -25.959 1.374 40.267 1.00 87.75 241 LYS A C 1
ATOM 2027 O O . LYS A 1 241 ? -27.186 1.433 40.229 1.00 87.75 241 LYS A O 1
ATOM 2032 N N . GLY A 1 242 ? -25.254 0.514 39.535 1.00 89.00 242 GLY A N 1
ATOM 2033 C CA . GLY A 1 242 ? -25.876 -0.400 38.584 1.00 89.00 242 GLY A CA 1
ATOM 2034 C C . GLY A 1 242 ? -26.521 0.344 37.413 1.00 89.00 242 GLY A C 1
ATOM 2035 O O . GLY A 1 242 ? -27.613 -0.022 36.984 1.00 89.00 242 GLY A O 1
ATOM 2036 N N . VAL A 1 243 ? -25.898 1.425 36.929 1.00 91.00 243 VAL A N 1
ATOM 2037 C CA . VAL A 1 243 ? -26.447 2.274 35.856 1.00 91.00 243 VAL A CA 1
ATOM 2038 C C . VAL A 1 243 ? -25.473 2.362 34.686 1.00 91.00 243 VAL A C 1
ATOM 2040 O O . VAL A 1 243 ? -24.266 2.486 34.885 1.00 91.00 243 VAL A O 1
ATOM 2043 N N . ILE A 1 244 ? -26.011 2.321 33.469 1.00 90.38 244 ILE A N 1
ATOM 2044 C CA . ILE A 1 244 ? -25.273 2.549 32.224 1.00 90.38 244 ILE A CA 1
ATOM 2045 C C . ILE A 1 244 ? -25.765 3.861 31.618 1.00 90.38 244 ILE A C 1
ATOM 2047 O O . ILE A 1 244 ? -26.955 3.990 31.347 1.00 90.38 244 ILE A O 1
ATOM 2051 N N . THR A 1 245 ? -24.861 4.809 31.389 1.00 92.88 245 THR A N 1
ATOM 2052 C CA . THR A 1 245 ? -25.145 6.096 30.734 1.00 92.88 245 THR A CA 1
ATOM 2053 C C . THR A 1 245 ? -24.315 6.240 29.466 1.00 92.88 245 THR A C 1
ATOM 2055 O O . THR A 1 245 ? -23.280 5.593 29.319 1.00 92.88 245 THR A O 1
ATOM 2058 N N . GLU A 1 246 ? -24.726 7.129 28.569 1.00 88.50 246 GLU A N 1
ATOM 2059 C CA . GLU A 1 246 ? -23.902 7.550 27.433 1.00 88.50 246 GLU A CA 1
ATOM 2060 C C . GLU A 1 246 ? -22.591 8.191 27.931 1.00 88.50 246 GLU A C 1
ATOM 2062 O O . GLU A 1 246 ? -22.601 8.999 28.868 1.00 88.50 246 GLU A O 1
ATOM 2067 N N . ALA A 1 247 ? -21.463 7.824 27.322 1.00 81.44 247 ALA A N 1
ATOM 2068 C CA . ALA A 1 247 ? -20.180 8.483 27.533 1.00 81.44 247 ALA A CA 1
ATOM 2069 C C . ALA A 1 247 ? -20.037 9.633 26.526 1.00 81.44 247 ALA A C 1
ATOM 2071 O O . ALA A 1 247 ? -19.848 9.395 25.337 1.00 81.44 247 ALA A O 1
ATOM 2072 N N . LYS A 1 248 ? -20.144 10.870 27.018 1.00 65.94 248 LYS A N 1
ATOM 2073 C CA . LYS A 1 248 ? -19.889 12.091 26.241 1.00 65.94 248 LYS A CA 1
ATOM 2074 C C . LYS A 1 248 ? -18.435 12.534 26.333 1.00 65.94 248 LYS A C 1
ATOM 2076 O O . LYS A 1 248 ? -17.856 12.401 27.436 1.00 65.94 248 LYS A O 1
#